Protein AF-A0A554LAA4-F1 (afdb_monomer_lite)

pLDDT: mean 90.32, std 9.55, range [55.47, 98.44]

Foldseek 3Di:
DVVVVVVVVVVVLVVLLVLLVVLLVVLLVVLQVVCVVCVVLVQCADSNLERDLVVCCVPDPPVVSVVLVVVLVVVVVVCVPPDDRSLVSLLLSLVQNCQCQPFPNRQKHKGQYHSSCCVPQVFGIWIAGPVVQDGQEREHEDPCCPVCVVVQVVCQAFPTKRQFDWTADPVTIDTDIDGRHHYDYDYDDSVLSSQSSVQVVVVHHDPVVHVVSLVRLVRLLVCLVVSLVVYDDPNVVSSVVSNVVSVVD

Radius of gyration: 18.17 Å; chains: 1; bounding box: 58×43×45 Å

Secondary structure (DSSP, 8-state):
-HHHHHHHHHHHHHHHHHHHHHHHHHHHHHHHHHHHHHHHTT--B-TTSBBPGGGGTTTS-HHHHHHHHHHHHHHHHHHTTS---HHHHHHHHHHHHIIIIIGGGG-EEEEEPPHHIIIII---EEEEETTT--EEEEEEE-S-HHHHHHHHHHHHHH-EEEEEEEEEETTEEEEEEEEEE-EEEE---HHHHHHHHHHHHHTS--HHHHHHHHHHHHHHHHHHHHHHHT--HHHHHHHHHHHHHHTT-

Sequence (249 aa):
MKKEAFAERAAEKRDINEAAGEHLEKMAEFLSAESERLRSEGFPVDEDCRIDLREFEDLYSKEVLERDKEKVSKIEAGFENSQSEKIAELLEAVKTLVFNKFWFDGRLVAVRTSKFDDYTNGVDQLILDRDTFQPLAAVDTTLDWKSKLPKIMDKIQKGSVVKYGVGLSKDGVEKMSYTGLPVFIISLNGDEVLELARGIEAGELGEEGERLAGVVAEELSRQSQQLSSLTGGKLQSSYSSANKIFKAL

Structure (mmCIF, N/CA/C/O backbone):
data_AF-A0A554LAA4-F1
#
_entry.id   AF-A0A554LAA4-F1
#
loop_
_atom_site.group_PDB
_atom_site.id
_atom_site.type_symbol
_atom_site.label_atom_id
_atom_site.label_alt_id
_atom_site.label_comp_id
_atom_site.label_asym_id
_atom_site.label_entity_id
_atom_site.label_seq_id
_atom_site.pdbx_PDB_ins_code
_atom_site.Cartn_x
_atom_site.Cartn_y
_atom_site.Cartn_z
_atom_site.occupancy
_atom_site.B_iso_or_equiv
_atom_site.auth_seq_id
_atom_site.auth_comp_id
_atom_site.auth_asym_id
_atom_site.auth_atom_id
_atom_site.pdbx_PDB_model_num
ATOM 1 N N . MET A 1 1 ? 36.811 9.793 -11.667 1.00 58.88 1 MET A N 1
ATOM 2 C CA . MET A 1 1 ? 36.270 8.801 -10.708 1.00 58.88 1 MET A CA 1
ATOM 3 C C . MET A 1 1 ? 35.017 9.260 -9.952 1.00 58.88 1 MET A C 1
ATOM 5 O O . MET A 1 1 ? 33.945 8.903 -10.406 1.00 58.88 1 MET A O 1
ATOM 9 N N . LYS A 1 2 ? 35.051 10.053 -8.858 1.00 63.03 2 LYS A N 1
ATOM 10 C CA . LYS A 1 2 ? 33.801 10.387 -8.109 1.00 63.03 2 LYS A CA 1
ATOM 11 C C . LYS A 1 2 ? 32.778 11.243 -8.880 1.00 63.03 2 LYS A C 1
ATOM 13 O O . LYS A 1 2 ? 31.587 11.100 -8.647 1.00 63.03 2 LYS A O 1
ATOM 18 N N . LYS A 1 3 ? 33.231 12.133 -9.772 1.00 68.12 3 LYS A N 1
ATOM 19 C CA . LYS A 1 3 ? 32.345 12.981 -10.594 1.00 68.12 3 LYS A CA 1
ATOM 20 C C . LYS A 1 3 ? 31.708 12.225 -11.765 1.00 68.12 3 LYS A C 1
ATOM 22 O O . LYS A 1 3 ? 30.548 12.468 -12.058 1.00 68.12 3 LYS A O 1
ATOM 27 N N . GLU A 1 4 ? 32.440 11.299 -12.384 1.00 67.62 4 GLU A N 1
ATOM 28 C CA . GLU A 1 4 ? 31.924 10.456 -13.476 1.00 67.62 4 GLU A CA 1
ATOM 29 C C . GLU A 1 4 ? 30.859 9.488 -12.959 1.00 67.62 4 GLU A C 1
ATOM 31 O O . GLU A 1 4 ? 29.752 9.494 -13.474 1.00 67.62 4 GLU A O 1
ATOM 36 N N . ALA A 1 5 ? 31.124 8.791 -11.847 1.00 70.00 5 ALA A N 1
ATOM 37 C CA . ALA A 1 5 ? 30.142 7.903 -11.218 1.00 70.00 5 ALA A CA 1
ATOM 38 C C . ALA A 1 5 ? 28.878 8.636 -10.717 1.00 70.00 5 ALA A C 1
ATOM 40 O O . ALA A 1 5 ? 27.823 8.030 -10.559 1.00 70.00 5 ALA A O 1
ATOM 41 N N . PHE A 1 6 ? 28.974 9.940 -10.429 1.00 69.31 6 PHE A N 1
ATOM 42 C CA . PHE A 1 6 ? 27.815 10.757 -10.064 1.00 69.31 6 PHE A CA 1
ATOM 43 C C . PHE A 1 6 ? 26.997 11.167 -11.294 1.00 69.31 6 PHE A C 1
ATOM 45 O O . PHE A 1 6 ? 25.773 11.121 -11.252 1.00 69.31 6 PHE A O 1
ATOM 52 N N . ALA A 1 7 ? 27.668 11.549 -12.384 1.00 71.38 7 ALA A N 1
ATOM 53 C CA . ALA A 1 7 ? 27.010 11.904 -13.638 1.00 71.38 7 ALA A CA 1
ATOM 54 C C . ALA A 1 7 ? 26.310 10.695 -14.281 1.00 71.38 7 ALA A C 1
ATOM 56 O O . ALA A 1 7 ? 25.189 10.833 -14.754 1.00 71.38 7 ALA A O 1
ATOM 57 N N . GLU A 1 8 ? 26.935 9.518 -14.232 1.00 74.38 8 GLU A N 1
ATOM 58 C CA . GLU A 1 8 ? 26.377 8.261 -14.745 1.00 74.38 8 GLU A CA 1
ATOM 59 C C . GLU A 1 8 ? 25.096 7.862 -13.997 1.00 74.38 8 GLU A C 1
ATOM 61 O O . GLU A 1 8 ? 24.059 7.670 -14.619 1.00 74.38 8 GLU A O 1
ATOM 66 N N . ARG A 1 9 ? 25.110 7.895 -12.656 1.00 74.50 9 ARG A N 1
ATOM 67 C CA . ARG A 1 9 ? 23.909 7.647 -11.834 1.00 74.50 9 ARG A CA 1
ATOM 68 C C . ARG A 1 9 ? 22.794 8.665 -12.055 1.00 74.50 9 ARG A C 1
ATOM 70 O O . ARG A 1 9 ? 21.619 8.334 -11.939 1.00 74.50 9 ARG A O 1
ATOM 77 N N . ALA A 1 10 ? 23.148 9.923 -12.309 1.00 75.31 10 ALA A N 1
ATOM 78 C CA . ALA A 1 10 ? 22.162 10.959 -12.598 1.00 75.31 10 ALA A CA 1
ATOM 79 C C . ALA A 1 10 ? 21.504 10.754 -13.973 1.00 75.31 10 ALA A C 1
ATOM 81 O O . ALA A 1 10 ? 20.319 11.045 -14.115 1.00 75.31 10 ALA A O 1
ATOM 82 N N . ALA A 1 11 ? 22.256 10.251 -14.958 1.00 76.56 11 ALA A N 1
ATOM 83 C CA . ALA A 1 11 ? 21.729 9.883 -16.269 1.00 76.56 11 ALA A CA 1
ATOM 84 C C . ALA A 1 11 ? 20.813 8.654 -16.173 1.00 76.56 11 ALA A C 1
ATOM 86 O O . ALA A 1 11 ? 19.657 8.739 -16.560 1.00 76.56 11 ALA A O 1
ATOM 87 N N . GLU A 1 12 ? 21.270 7.580 -15.527 1.00 80.06 12 GLU A N 1
ATOM 88 C CA . GLU A 1 12 ? 20.481 6.361 -15.295 1.00 80.06 12 GLU A CA 1
ATOM 89 C C . GLU A 1 12 ? 19.152 6.658 -14.579 1.00 80.06 12 GLU A C 1
ATOM 91 O O . GLU A 1 12 ? 18.082 6.238 -15.015 1.00 80.06 12 GLU A O 1
ATOM 96 N N . LYS A 1 13 ? 19.186 7.478 -13.518 1.00 80.06 13 LYS A N 1
ATOM 97 C CA . LYS A 1 13 ? 17.969 7.896 -12.808 1.00 80.06 13 LYS A CA 1
ATOM 98 C C . LYS A 1 13 ? 17.008 8.684 -13.703 1.00 80.06 13 LYS A C 1
ATOM 100 O O . LYS A 1 13 ? 15.794 8.569 -13.547 1.00 80.06 13 LYS A O 1
ATOM 105 N N . ARG A 1 14 ? 17.535 9.513 -14.609 1.00 83.06 14 ARG A N 1
ATOM 106 C CA . ARG A 1 14 ? 16.717 10.274 -15.559 1.00 83.06 14 ARG A CA 1
ATOM 107 C C . ARG A 1 14 ? 16.041 9.340 -16.558 1.00 83.06 14 ARG A C 1
ATOM 109 O O . ARG A 1 14 ? 14.843 9.500 -16.769 1.00 83.06 14 ARG A O 1
ATOM 116 N N . ASP A 1 15 ? 16.778 8.374 -17.094 1.00 86.94 15 ASP A N 1
ATOM 117 C CA . ASP A 1 15 ? 16.273 7.416 -18.079 1.00 86.94 15 ASP A CA 1
ATOM 118 C C . ASP A 1 15 ? 15.159 6.543 -17.477 1.00 86.94 15 ASP A C 1
ATOM 120 O O . ASP A 1 15 ? 14.084 6.419 -18.064 1.00 86.94 15 ASP A O 1
ATOM 124 N N . ILE A 1 16 ? 15.348 6.037 -16.249 1.00 87.94 16 ILE A N 1
ATOM 125 C CA . ILE A 1 16 ? 14.310 5.294 -15.510 1.00 87.94 16 ILE A CA 1
ATOM 126 C C . ILE A 1 16 ? 13.058 6.153 -15.302 1.00 87.94 16 ILE A C 1
ATOM 128 O O . ILE A 1 16 ? 11.937 5.679 -15.472 1.00 87.94 16 ILE A O 1
ATOM 132 N N . ASN A 1 17 ? 13.225 7.423 -14.931 1.00 88.44 17 ASN A N 1
ATOM 133 C CA . ASN A 1 17 ? 12.096 8.310 -14.661 1.00 88.44 17 ASN A CA 1
ATOM 134 C C . ASN A 1 17 ? 11.337 8.710 -15.939 1.00 88.44 17 ASN A C 1
ATOM 136 O O . ASN A 1 17 ? 10.134 8.962 -15.891 1.00 88.44 17 ASN A O 1
ATOM 140 N N . GLU A 1 18 ? 12.028 8.782 -17.077 1.00 88.88 18 GLU A N 1
ATOM 141 C CA . GLU A 1 18 ? 11.414 8.994 -18.388 1.00 88.88 18 GLU A CA 1
ATOM 142 C C . GLU A 1 18 ? 10.595 7.769 -18.804 1.00 88.88 18 GLU A C 1
ATOM 144 O O . GLU A 1 18 ? 9.393 7.911 -19.037 1.00 88.88 18 GLU A O 1
ATOM 149 N N . ALA A 1 19 ? 11.195 6.574 -18.746 1.00 91.12 19 ALA A N 1
ATOM 150 C CA . ALA A 1 19 ? 10.509 5.309 -19.013 1.00 91.12 19 ALA A CA 1
ATOM 151 C C . ALA A 1 19 ? 9.294 5.103 -18.093 1.00 91.12 19 ALA A C 1
ATOM 153 O O . ALA A 1 19 ? 8.228 4.685 -18.540 1.00 91.12 19 ALA A O 1
ATOM 154 N N . ALA A 1 20 ? 9.412 5.465 -16.811 1.00 93.25 20 ALA A N 1
ATOM 155 C CA . ALA A 1 20 ? 8.307 5.361 -15.865 1.00 93.25 20 ALA A CA 1
ATOM 156 C C . ALA A 1 20 ? 7.086 6.195 -16.278 1.00 93.25 20 ALA A C 1
ATOM 158 O O . ALA A 1 20 ? 5.954 5.787 -16.036 1.00 93.25 20 ALA A O 1
ATOM 159 N N . GLY A 1 21 ? 7.305 7.345 -16.926 1.00 91.44 21 GLY A N 1
ATOM 160 C CA . GLY A 1 21 ? 6.222 8.190 -17.421 1.00 91.44 21 GLY A CA 1
ATOM 161 C C . GLY A 1 21 ? 5.364 7.517 -18.485 1.00 91.44 21 GLY A C 1
ATOM 162 O O . GLY A 1 21 ? 4.148 7.660 -18.445 1.00 91.44 21 GLY A O 1
ATOM 163 N N . GLU A 1 22 ? 5.983 6.766 -19.395 1.00 91.81 22 GLU A N 1
ATOM 164 C CA . GLU A 1 22 ? 5.271 6.058 -20.468 1.00 91.81 22 GLU A CA 1
ATOM 165 C C . GLU A 1 22 ? 4.366 4.948 -19.920 1.00 91.81 22 GLU A C 1
ATOM 167 O O . GLU A 1 22 ? 3.266 4.719 -20.423 1.00 91.81 22 GLU A O 1
ATOM 172 N N . HIS A 1 23 ? 4.824 4.264 -18.871 1.00 95.38 23 HIS A N 1
ATOM 173 C CA . HIS A 1 23 ? 4.060 3.215 -18.203 1.00 95.38 23 HIS A CA 1
ATOM 174 C C . HIS A 1 23 ? 2.944 3.786 -17.320 1.00 95.38 23 HIS A C 1
ATOM 176 O O . HIS A 1 23 ? 1.843 3.240 -17.282 1.00 95.38 23 HIS A O 1
ATOM 182 N N . LEU A 1 24 ? 3.199 4.901 -16.627 1.00 93.56 24 LEU A N 1
ATOM 183 C CA . LEU A 1 24 ? 2.253 5.487 -15.677 1.00 93.56 24 LEU A CA 1
ATOM 184 C C . LEU A 1 24 ? 0.925 5.889 -16.332 1.00 93.56 24 LEU A C 1
ATOM 186 O O . LEU A 1 24 ? -0.133 5.621 -15.768 1.00 93.56 24 LEU A O 1
ATOM 190 N N . GLU A 1 25 ? 0.969 6.472 -17.533 1.00 91.06 25 GLU A N 1
ATOM 191 C CA . GLU A 1 25 ? -0.244 6.842 -18.276 1.00 91.06 25 GLU A CA 1
ATOM 192 C C . GLU A 1 25 ? -1.135 5.624 -18.555 1.00 91.06 25 GLU A C 1
ATOM 194 O O . GLU A 1 25 ? -2.355 5.697 -18.416 1.00 91.06 25 GLU A O 1
ATOM 199 N N . LYS A 1 26 ? -0.529 4.477 -18.876 1.00 94.62 26 LYS A N 1
ATOM 200 C CA . LYS A 1 26 ? -1.258 3.227 -19.116 1.00 94.62 26 LYS A CA 1
ATOM 201 C C . LYS A 1 26 ? -1.793 2.619 -17.824 1.00 94.62 26 LYS A C 1
ATOM 203 O O . LYS A 1 26 ? -2.882 2.052 -17.826 1.00 94.62 26 LYS A O 1
ATOM 208 N N . MET A 1 27 ? -1.059 2.745 -16.713 1.00 96.00 27 MET A N 1
ATOM 209 C CA . MET A 1 27 ? -1.484 2.205 -15.415 1.00 96.00 27 MET A CA 1
ATOM 210 C C . MET A 1 27 ? -2.823 2.778 -14.940 1.00 96.0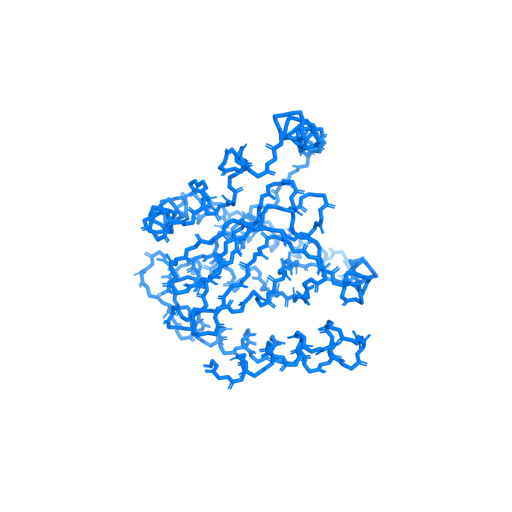0 27 MET A C 1
ATOM 212 O O . MET A 1 27 ? -3.536 2.080 -14.222 1.00 96.00 27 MET A O 1
ATOM 216 N N . ALA A 1 28 ? -3.200 3.990 -15.363 1.00 94.12 28 ALA A N 1
ATOM 217 C CA . ALA A 1 28 ? -4.482 4.601 -15.012 1.00 94.12 28 ALA A CA 1
ATOM 218 C C . ALA A 1 28 ? -5.687 3.730 -15.419 1.00 94.12 28 ALA A C 1
ATOM 220 O O . ALA A 1 28 ? -6.619 3.556 -14.634 1.00 94.12 28 ALA A O 1
ATOM 221 N N . GLU A 1 29 ? -5.659 3.112 -16.605 1.00 95.44 29 GLU A N 1
ATOM 222 C CA . GLU A 1 29 ? -6.742 2.226 -17.058 1.00 95.44 29 GLU A CA 1
ATOM 223 C C . GLU A 1 29 ? -6.817 0.950 -16.206 1.00 95.44 29 GLU A C 1
ATOM 225 O O . GLU A 1 29 ? -7.901 0.521 -15.798 1.00 95.44 29 GLU A O 1
ATOM 230 N N . PHE A 1 30 ? -5.661 0.364 -15.875 1.00 97.31 30 PHE A N 1
ATOM 231 C CA . PHE A 1 30 ? -5.588 -0.836 -15.039 1.00 97.31 30 PHE A CA 1
ATOM 232 C C . PHE A 1 30 ? -6.033 -0.572 -13.599 1.00 97.31 30 PHE A C 1
ATOM 234 O O . PHE A 1 30 ? -6.727 -1.419 -13.028 1.00 97.31 30 PHE A O 1
ATOM 241 N N . LEU A 1 31 ? -5.644 0.575 -13.029 1.00 97.25 31 LEU A N 1
ATOM 242 C CA . LEU A 1 31 ? -6.075 1.037 -11.709 1.00 97.25 31 LEU A CA 1
ATOM 243 C C . LEU A 1 31 ? -7.573 1.310 -11.687 1.00 97.25 31 LEU A C 1
ATOM 245 O O . LEU A 1 31 ? -8.244 0.843 -10.774 1.00 97.25 31 LEU A O 1
ATOM 249 N N . SER A 1 32 ? -8.111 1.969 -12.713 1.00 97.12 32 SER A N 1
ATOM 250 C CA . SER A 1 32 ? -9.544 2.234 -12.802 1.00 97.12 32 SER A CA 1
ATOM 251 C C . SER A 1 32 ? -10.348 0.930 -12.822 1.00 97.12 32 SER A C 1
ATOM 253 O O . SER A 1 32 ? -11.219 0.737 -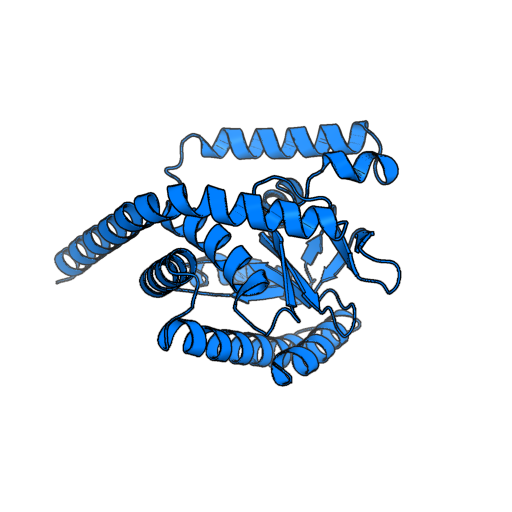11.971 1.00 97.12 32 SER A O 1
ATOM 255 N N . ALA A 1 33 ? -9.979 -0.030 -13.678 1.00 97.69 33 ALA A N 1
ATOM 256 C CA . ALA A 1 33 ? -10.628 -1.342 -13.724 1.00 97.69 33 ALA A CA 1
ATOM 257 C C . ALA A 1 33 ? -10.498 -2.114 -12.396 1.00 97.69 33 ALA A C 1
ATOM 259 O O . ALA A 1 33 ? -11.438 -2.766 -11.939 1.00 97.69 33 ALA A O 1
ATOM 260 N N . GLU A 1 34 ? -9.331 -2.040 -11.754 1.00 97.94 34 GLU A N 1
ATOM 261 C CA . GLU A 1 34 ? -9.120 -2.645 -10.440 1.00 97.94 34 GLU A CA 1
ATOM 262 C C . GLU A 1 34 ? -9.955 -1.962 -9.347 1.00 97.94 34 GLU A C 1
ATOM 264 O O . GLU A 1 34 ? -10.532 -2.637 -8.496 1.00 97.94 34 GLU A O 1
ATOM 269 N N . SER A 1 35 ? -10.106 -0.641 -9.406 1.00 98.12 35 SER A N 1
ATOM 270 C CA . SER A 1 35 ? -10.927 0.120 -8.471 1.00 98.12 35 SER A CA 1
ATOM 271 C C . SER A 1 35 ? -12.410 -0.216 -8.604 1.00 98.12 35 SER A C 1
ATOM 273 O O . SER A 1 35 ? -13.109 -0.314 -7.600 1.00 98.12 35 SER A O 1
ATOM 275 N N . GLU A 1 36 ? -12.901 -0.443 -9.826 1.00 98.44 36 GLU A N 1
ATOM 276 C CA . GLU A 1 36 ? -14.272 -0.895 -10.071 1.00 98.44 36 GLU A CA 1
ATOM 277 C C . GLU A 1 36 ? -14.510 -2.277 -9.468 1.00 98.44 36 GLU A C 1
ATOM 279 O O . GLU A 1 36 ? -15.519 -2.485 -8.788 1.00 98.44 36 GLU A O 1
ATOM 284 N N . ARG A 1 37 ? -13.554 -3.199 -9.643 1.00 98.06 37 ARG A N 1
ATOM 285 C CA . ARG A 1 37 ? -13.592 -4.518 -9.006 1.00 98.06 37 ARG A CA 1
ATOM 286 C C . ARG A 1 37 ? -13.629 -4.390 -7.483 1.00 98.06 37 ARG A C 1
ATOM 288 O O . ARG A 1 37 ? -14.529 -4.945 -6.857 1.00 98.06 37 ARG A O 1
ATOM 295 N N . LEU A 1 38 ? -12.718 -3.620 -6.888 1.00 98.12 38 LEU A N 1
ATOM 296 C CA . LEU A 1 38 ? -12.675 -3.384 -5.442 1.00 98.12 38 LEU A CA 1
ATOM 297 C C . LEU A 1 38 ? -13.980 -2.755 -4.925 1.00 98.12 38 LEU A C 1
ATOM 299 O O . LEU A 1 38 ? -14.539 -3.229 -3.936 1.00 98.12 38 LEU A O 1
ATOM 303 N N . ARG A 1 39 ? -14.531 -1.748 -5.612 1.00 98.38 39 ARG A N 1
ATOM 304 C CA . ARG A 1 39 ? -15.834 -1.158 -5.259 1.00 98.38 39 ARG A CA 1
ATOM 305 C C . ARG A 1 39 ? -16.970 -2.174 -5.347 1.00 98.38 39 ARG A C 1
ATOM 307 O O . ARG A 1 39 ? -17.841 -2.171 -4.482 1.00 98.38 39 ARG A O 1
ATOM 314 N N . SER A 1 40 ? -16.952 -3.070 -6.338 1.00 97.81 40 SER A N 1
ATOM 315 C CA . SER A 1 40 ? -17.946 -4.149 -6.452 1.00 97.81 40 SER A CA 1
ATOM 316 C C . SER A 1 40 ? -17.891 -5.141 -5.281 1.00 97.81 40 SER A C 1
ATOM 318 O O . SER A 1 40 ? -18.901 -5.757 -4.948 1.00 97.81 40 SER A O 1
ATOM 320 N N . GLU A 1 41 ? -16.740 -5.238 -4.612 1.00 96.88 41 GLU A N 1
ATOM 321 C CA . GLU A 1 41 ? -16.534 -6.020 -3.388 1.00 96.88 41 GLU A CA 1
ATOM 322 C C . GLU A 1 41 ? -16.833 -5.226 -2.102 1.00 96.88 41 GLU A C 1
ATOM 324 O O . GLU A 1 41 ? -16.744 -5.773 -1.004 1.00 96.88 41 GLU A O 1
ATOM 329 N N . GLY A 1 42 ? -17.213 -3.949 -2.217 1.00 97.75 42 GLY A N 1
ATOM 330 C CA . GLY A 1 42 ? -17.566 -3.080 -1.093 1.00 97.75 42 GLY A CA 1
ATOM 331 C C . GLY A 1 42 ? -16.422 -2.216 -0.558 1.00 97.75 42 GLY A C 1
ATOM 332 O O . GLY A 1 42 ? -16.604 -1.535 0.451 1.00 97.75 42 GLY A O 1
ATOM 333 N N . PHE A 1 43 ? -15.252 -2.203 -1.205 1.00 98.25 43 PHE A N 1
ATOM 334 C CA . PHE A 1 43 ? -14.167 -1.311 -0.798 1.00 98.25 43 PHE A CA 1
ATOM 335 C C . PHE A 1 43 ? -14.488 0.159 -1.144 1.00 98.25 43 PHE A C 1
ATOM 337 O O . PHE A 1 43 ? -14.803 0.460 -2.297 1.00 98.25 43 PHE A O 1
ATOM 344 N N . PRO A 1 44 ? -14.351 1.098 -0.189 1.00 97.81 44 PRO A N 1
ATOM 345 C CA . PRO A 1 44 ? -14.598 2.524 -0.379 1.00 97.81 44 PRO A CA 1
ATOM 346 C C . PRO A 1 44 ? -13.376 3.212 -1.007 1.00 97.81 44 PRO A C 1
ATOM 348 O O . PRO A 1 44 ? -12.664 3.964 -0.339 1.00 97.81 44 PRO A O 1
ATOM 351 N N . VAL A 1 45 ? -13.084 2.899 -2.270 1.00 98.44 45 VAL A N 1
ATOM 352 C CA . VAL A 1 45 ? -11.905 3.416 -2.986 1.00 98.44 45 VAL A CA 1
ATOM 353 C C . VAL A 1 45 ? -12.265 4.278 -4.197 1.00 98.44 45 VAL A C 1
ATOM 355 O O . VAL A 1 45 ? -13.254 4.022 -4.891 1.00 98.44 45 VAL A O 1
ATOM 358 N N . ASP A 1 46 ? -11.434 5.280 -4.471 1.00 97.75 46 ASP A N 1
ATOM 359 C CA . ASP A 1 46 ? -11.469 6.093 -5.688 1.00 97.75 46 ASP A CA 1
ATOM 360 C C . ASP A 1 46 ? -10.881 5.349 -6.906 1.00 97.75 46 ASP A C 1
ATOM 362 O O . ASP A 1 46 ? -10.574 4.158 -6.837 1.00 97.75 46 ASP A O 1
ATOM 366 N N . GLU A 1 47 ? -10.774 6.030 -8.051 1.00 96.88 47 GLU A N 1
ATOM 367 C CA . GLU A 1 47 ? -10.261 5.471 -9.316 1.00 96.88 47 GLU A CA 1
ATOM 368 C C . GLU A 1 47 ? -8.802 4.992 -9.250 1.00 96.88 47 GLU A C 1
ATOM 370 O O . GLU A 1 47 ? -8.396 4.121 -10.014 1.00 96.88 47 GLU A O 1
ATOM 375 N N . ASP A 1 48 ? -8.051 5.478 -8.266 1.00 95.75 48 ASP A N 1
ATOM 376 C CA . ASP A 1 48 ? -6.644 5.176 -8.033 1.00 95.75 48 ASP A CA 1
ATOM 377 C C . ASP A 1 48 ? -6.446 4.040 -7.016 1.00 95.75 48 ASP A C 1
ATOM 379 O O . ASP A 1 48 ? -5.328 3.817 -6.532 1.00 95.75 48 ASP A O 1
ATOM 383 N N . CYS A 1 49 ? -7.529 3.327 -6.672 1.00 97.50 49 CYS A N 1
ATOM 384 C CA . CYS A 1 49 ? -7.585 2.317 -5.612 1.00 97.50 49 CYS A CA 1
ATOM 385 C C . CYS A 1 49 ? -7.219 2.875 -4.224 1.00 97.50 49 CYS A C 1
ATOM 387 O O . CYS A 1 49 ? -6.729 2.141 -3.354 1.00 97.50 49 CYS A O 1
ATOM 389 N N . ARG A 1 50 ? -7.434 4.178 -4.012 1.00 97.44 50 ARG A N 1
ATOM 390 C CA . ARG A 1 50 ? -7.151 4.869 -2.759 1.00 97.44 50 ARG A CA 1
ATOM 391 C C . ARG A 1 50 ? -8.413 5.032 -1.932 1.00 97.44 50 ARG A C 1
ATOM 393 O O . ARG A 1 50 ? -9.463 5.361 -2.464 1.00 97.44 50 ARG A O 1
ATOM 400 N N . ILE A 1 51 ? -8.320 4.814 -0.621 1.00 97.88 51 ILE A N 1
ATOM 401 C CA . ILE A 1 51 ? -9.468 4.964 0.279 1.00 97.88 51 ILE A CA 1
ATOM 402 C C . ILE A 1 51 ? -10.019 6.395 0.195 1.00 97.88 51 ILE A C 1
ATOM 404 O O . ILE A 1 51 ? -9.322 7.366 0.511 1.00 97.88 51 ILE A O 1
ATOM 408 N N . ASP A 1 52 ? -11.290 6.503 -0.183 1.00 97.25 52 ASP A N 1
ATOM 409 C CA . ASP A 1 52 ?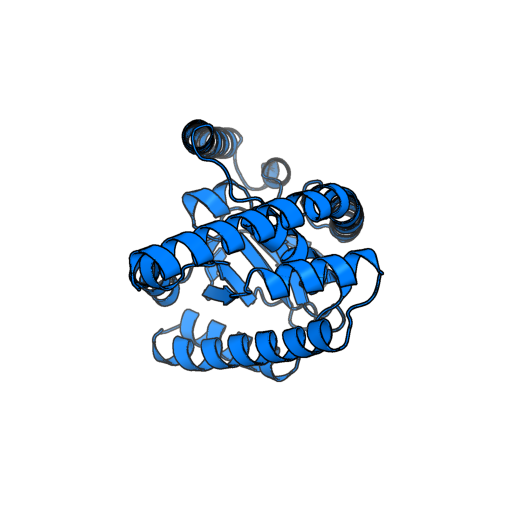 -11.996 7.766 -0.338 1.00 97.25 52 ASP A CA 1
ATOM 410 C C . ASP A 1 52 ? -12.573 8.232 1.003 1.00 97.25 52 ASP A C 1
ATOM 412 O O . ASP A 1 52 ? -13.448 7.597 1.591 1.00 97.25 52 ASP A O 1
ATOM 416 N N . LEU A 1 53 ? -12.108 9.385 1.490 1.00 94.75 53 LEU A N 1
ATOM 417 C CA . LEU A 1 53 ? -12.558 9.957 2.762 1.00 94.75 53 LEU A CA 1
ATOM 418 C C . LEU A 1 53 ? -14.062 10.269 2.767 1.00 94.75 53 LEU A C 1
ATOM 420 O O . LEU A 1 53 ? -14.668 10.303 3.838 1.00 94.75 53 LEU A O 1
ATOM 424 N N . ARG A 1 54 ? -14.663 10.531 1.597 1.00 94.06 54 ARG A N 1
ATOM 425 C CA . ARG A 1 54 ? -16.095 10.855 1.465 1.00 94.06 54 ARG A CA 1
ATOM 426 C C . ARG A 1 54 ? -16.983 9.686 1.879 1.00 94.06 54 ARG A C 1
ATOM 428 O O . ARG A 1 54 ? -18.069 9.895 2.404 1.00 94.06 54 ARG A O 1
ATOM 435 N N . GLU A 1 55 ? -16.482 8.466 1.746 1.00 97.25 55 GLU A N 1
ATOM 436 C CA . GLU A 1 55 ? -17.212 7.251 2.103 1.00 97.25 55 GLU A CA 1
ATOM 437 C C . GLU A 1 55 ? -17.297 7.021 3.623 1.00 97.25 55 GLU A C 1
ATOM 439 O O . GLU A 1 55 ? -17.933 6.068 4.062 1.00 97.25 55 GLU A O 1
ATOM 444 N N . PHE A 1 56 ? -16.684 7.879 4.449 1.00 97.56 56 PHE A N 1
ATOM 445 C CA . PHE A 1 56 ? -16.641 7.750 5.913 1.00 97.56 56 PHE A CA 1
ATOM 446 C C . PHE A 1 56 ? -17.530 8.773 6.654 1.00 97.56 56 PHE A C 1
ATOM 448 O O . PHE A 1 56 ? -17.362 8.981 7.859 1.00 97.56 56 PHE A O 1
ATOM 455 N N . GLU A 1 57 ? -18.478 9.419 5.966 1.00 96.25 57 GLU A N 1
ATOM 456 C CA . GLU A 1 57 ? -19.431 10.386 6.555 1.00 96.25 57 GLU A CA 1
ATOM 457 C C . GLU A 1 57 ? -20.353 9.794 7.636 1.00 96.25 57 GLU A C 1
ATOM 459 O O . GLU A 1 57 ? -20.880 10.520 8.478 1.00 96.25 57 GLU A O 1
ATOM 464 N N . ASP A 1 58 ? -20.541 8.477 7.641 1.00 96.00 58 ASP A N 1
ATOM 465 C CA . ASP A 1 58 ? -21.279 7.736 8.665 1.00 96.00 58 ASP A CA 1
ATOM 466 C C . ASP A 1 58 ? -20.458 7.474 9.940 1.00 96.00 58 ASP A C 1
ATOM 468 O O . ASP A 1 58 ? -21.034 7.274 11.011 1.00 96.00 58 ASP A O 1
ATOM 472 N N . LEU A 1 59 ? -19.124 7.494 9.843 1.00 96.38 59 LEU A N 1
ATOM 473 C CA . LEU A 1 59 ? -18.207 7.247 10.961 1.00 96.38 59 LEU A CA 1
ATOM 474 C C . LEU A 1 59 ? -17.625 8.527 11.565 1.00 96.38 59 LEU A C 1
ATOM 476 O O . LEU A 1 59 ? -17.285 8.551 12.751 1.00 96.38 59 LEU A O 1
ATOM 480 N N . TYR A 1 60 ? -17.497 9.593 10.775 1.00 97.25 60 TYR A N 1
ATOM 481 C CA . TYR A 1 60 ? -16.910 10.858 11.209 1.00 97.25 60 TYR A CA 1
ATOM 482 C C . TYR A 1 60 ? -17.818 12.039 10.887 1.00 97.25 60 TYR A C 1
ATOM 484 O O . TYR A 1 60 ? -18.442 12.103 9.833 1.00 97.25 60 TYR A O 1
ATOM 492 N N . SER A 1 61 ? -17.848 13.023 11.790 1.00 97.44 61 SER A N 1
ATOM 493 C CA . SER A 1 61 ? -18.605 14.251 11.550 1.00 97.44 61 SER A CA 1
ATOM 494 C C . SER A 1 61 ? -18.015 15.046 10.383 1.00 97.44 61 SER A C 1
ATOM 496 O O . SER A 1 61 ? -16.809 14.987 10.111 1.00 97.44 61 SER A O 1
ATOM 498 N N . LYS A 1 62 ? -18.855 15.852 9.729 1.00 96.69 62 LYS A N 1
ATOM 499 C CA . LYS A 1 62 ? -18.434 16.713 8.616 1.00 96.69 62 LYS A CA 1
ATOM 500 C C . LYS A 1 62 ? -17.275 17.625 9.009 1.00 96.69 62 LYS A C 1
ATOM 502 O O . LYS A 1 62 ? -16.334 17.778 8.245 1.00 96.69 62 LYS A O 1
ATOM 507 N N . GLU A 1 63 ? -17.282 18.160 10.227 1.00 97.69 63 GLU A N 1
ATOM 508 C CA . GLU A 1 63 ? -16.213 19.026 10.733 1.00 97.69 63 GLU A CA 1
ATOM 509 C C . GLU A 1 63 ? -14.868 18.292 10.819 1.00 97.69 63 GLU A C 1
ATOM 511 O O . GLU A 1 63 ? -13.819 18.875 10.545 1.00 97.69 63 GLU A O 1
ATOM 516 N N . VAL A 1 64 ? -14.877 17.006 11.193 1.00 97.56 64 VAL A N 1
ATOM 517 C CA . VAL A 1 64 ? -13.664 16.180 11.239 1.00 97.56 64 VAL A CA 1
ATOM 518 C C . VAL A 1 64 ? -13.132 15.922 9.833 1.00 97.56 64 VAL A C 1
ATOM 520 O O . VAL A 1 64 ? -11.924 16.049 9.626 1.00 97.56 64 VAL A O 1
ATOM 523 N N . LEU A 1 65 ? -14.016 15.581 8.892 1.00 97.38 65 LEU A N 1
ATOM 524 C CA . LEU A 1 65 ? -13.652 15.323 7.499 1.00 97.38 65 LEU A CA 1
ATOM 525 C C . LEU A 1 65 ? -13.099 16.581 6.824 1.00 97.38 65 LEU A C 1
ATOM 527 O O . LEU A 1 65 ? -12.031 16.518 6.223 1.00 97.38 65 LEU A O 1
ATOM 531 N N . GLU A 1 66 ? -13.756 17.731 6.979 1.00 97.19 66 GLU A N 1
ATOM 532 C CA . GLU A 1 66 ? -13.291 18.998 6.401 1.00 97.19 66 GLU A CA 1
ATOM 533 C C . GLU A 1 66 ? -11.943 19.432 6.980 1.00 97.19 66 GLU A C 1
ATOM 535 O O . GLU A 1 66 ? -11.025 19.761 6.233 1.00 97.19 66 GLU A O 1
ATOM 540 N N . ARG A 1 67 ? -11.750 19.328 8.301 1.00 97.62 67 ARG A N 1
ATOM 541 C CA . ARG A 1 67 ? -10.452 19.629 8.925 1.00 97.62 67 ARG A CA 1
ATOM 542 C C . ARG A 1 67 ? -9.329 18.745 8.378 1.00 97.62 67 ARG A C 1
ATOM 544 O O . ARG A 1 67 ? -8.189 19.192 8.247 1.00 97.62 67 ARG A O 1
ATOM 551 N N . ASP A 1 68 ? -9.611 17.471 8.137 1.00 97.69 68 ASP A N 1
ATOM 552 C CA . ASP A 1 68 ? -8.615 16.534 7.631 1.00 97.69 68 ASP A CA 1
ATOM 553 C C . ASP A 1 68 ? -8.343 16.751 6.131 1.00 97.69 68 ASP A C 1
ATOM 555 O O . ASP A 1 68 ? -7.177 16.730 5.737 1.00 97.69 68 ASP A O 1
ATOM 559 N N . LYS A 1 69 ? -9.363 17.083 5.325 1.00 96.56 69 LYS A N 1
ATOM 560 C CA . LYS A 1 69 ? -9.198 17.550 3.936 1.00 96.56 69 LYS A CA 1
ATOM 561 C C . LYS A 1 69 ? -8.348 18.820 3.866 1.00 96.56 69 LYS A C 1
ATOM 563 O O . LYS A 1 69 ? -7.390 18.868 3.104 1.00 96.56 69 LYS A O 1
ATOM 568 N N . GLU A 1 70 ? -8.614 19.811 4.718 1.00 96.69 70 GLU A N 1
ATOM 569 C CA . GLU A 1 70 ? -7.815 21.041 4.789 1.00 96.69 70 GLU A CA 1
ATOM 570 C C . GLU A 1 70 ? -6.340 20.766 5.110 1.00 96.69 70 GLU A C 1
ATOM 572 O O . GLU A 1 70 ? -5.451 21.454 4.603 1.00 96.69 70 GLU A O 1
ATOM 577 N N . LYS A 1 71 ? -6.055 19.781 5.971 1.00 96.44 71 LYS A N 1
ATOM 578 C CA . LYS A 1 71 ? -4.674 19.365 6.257 1.00 96.44 71 LYS A CA 1
ATOM 579 C C . LYS A 1 71 ? -4.008 18.763 5.027 1.00 96.44 71 LYS A C 1
ATOM 581 O O . LYS A 1 71 ? -2.875 19.138 4.743 1.00 96.44 71 LYS A O 1
ATOM 586 N N . VAL A 1 72 ? -4.705 17.879 4.310 1.00 95.50 72 VAL A N 1
ATOM 587 C CA . VAL A 1 72 ? -4.217 17.298 3.050 1.00 95.50 72 VAL A CA 1
ATOM 588 C C . VAL A 1 72 ? -3.904 18.410 2.050 1.00 95.50 72 VAL A C 1
ATOM 590 O O . VAL A 1 72 ? -2.764 18.506 1.608 1.00 95.50 72 VAL A O 1
ATOM 593 N N . SER A 1 73 ? -4.838 19.333 1.804 1.00 94.31 73 SER A N 1
ATOM 594 C CA . SER A 1 73 ? -4.632 20.434 0.852 1.00 94.31 73 SER A CA 1
ATOM 595 C C . SER A 1 73 ? -3.461 21.350 1.227 1.00 94.31 73 SER A C 1
ATOM 597 O O . SER A 1 73 ? -2.730 21.808 0.354 1.00 94.31 73 SER A O 1
ATOM 599 N N . LYS A 1 74 ? -3.233 21.611 2.523 1.00 94.06 74 LYS A N 1
ATOM 600 C CA . LYS A 1 74 ? -2.067 22.392 2.985 1.00 94.06 74 LYS A CA 1
ATOM 601 C C . LYS A 1 74 ? -0.741 21.687 2.709 1.00 94.06 74 LYS A C 1
ATOM 603 O O . LYS A 1 74 ? 0.247 22.364 2.437 1.00 94.06 74 LYS A O 1
ATOM 608 N N . ILE A 1 75 ? -0.710 20.360 2.824 1.00 92.44 75 ILE A N 1
ATOM 609 C CA . ILE A 1 75 ? 0.480 19.557 2.531 1.00 92.44 75 ILE A CA 1
ATOM 610 C C . ILE A 1 75 ? 0.717 19.520 1.016 1.00 92.44 75 ILE A C 1
ATOM 612 O O . ILE A 1 75 ? 1.827 19.810 0.576 1.00 92.44 75 ILE A O 1
ATOM 616 N N . GLU A 1 76 ? -0.329 19.269 0.224 1.00 90.62 76 GLU A N 1
ATOM 617 C CA . GLU A 1 76 ? -0.260 19.232 -1.245 1.00 90.62 76 GLU A CA 1
ATOM 618 C C . GLU A 1 76 ? 0.192 20.565 -1.853 1.00 90.62 76 GLU A C 1
ATOM 620 O O . GLU A 1 76 ? 1.041 20.574 -2.740 1.00 90.62 76 GLU A O 1
ATOM 625 N N . ALA A 1 77 ? -0.268 21.699 -1.315 1.00 89.56 77 ALA A N 1
ATOM 626 C CA . ALA A 1 77 ? 0.203 23.023 -1.734 1.00 89.56 77 ALA A CA 1
ATOM 627 C C . ALA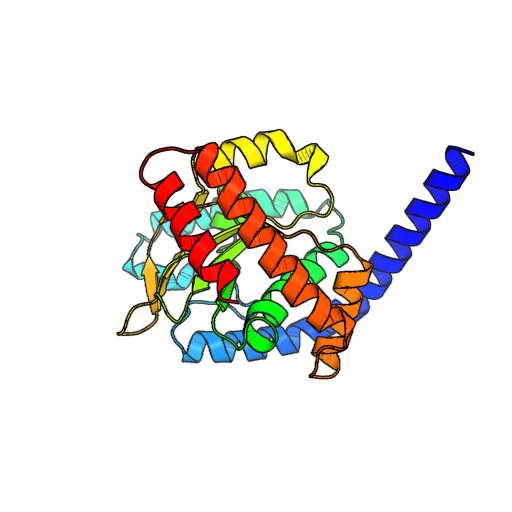 A 1 77 ? 1.722 23.217 -1.530 1.00 89.56 77 ALA A C 1
ATOM 629 O O . ALA A 1 77 ? 2.347 24.049 -2.185 1.00 89.56 77 ALA A O 1
ATOM 630 N N . GLY A 1 78 ? 2.341 22.452 -0.623 1.00 84.56 78 GLY A N 1
ATOM 631 C CA . GLY A 1 78 ? 3.793 22.419 -0.448 1.00 84.56 78 GLY A CA 1
ATOM 632 C C . GLY A 1 78 ? 4.528 21.596 -1.513 1.00 84.56 78 GLY A C 1
ATOM 633 O O . GLY A 1 78 ? 5.714 21.836 -1.743 1.00 84.56 78 GLY A O 1
ATOM 634 N N . PHE A 1 79 ? 3.843 20.654 -2.169 1.00 81.12 79 PHE A N 1
ATOM 635 C CA . PHE A 1 79 ? 4.414 19.744 -3.166 1.00 81.12 79 PHE A CA 1
ATOM 636 C C . PHE A 1 79 ? 4.403 20.290 -4.593 1.00 81.12 79 PHE A C 1
ATOM 638 O O . PHE A 1 79 ? 5.206 19.829 -5.399 1.00 81.12 79 PHE A O 1
ATOM 645 N N . GLU A 1 80 ? 3.587 21.301 -4.916 1.00 60.84 80 GLU A N 1
ATOM 646 C CA . GLU A 1 80 ? 3.540 21.910 -6.263 1.00 60.84 80 GLU A CA 1
ATOM 647 C C . GLU A 1 80 ? 4.910 22.432 -6.760 1.00 60.84 80 GLU A C 1
ATOM 649 O O . GLU A 1 80 ? 5.109 22.624 -7.956 1.00 60.84 80 GLU A O 1
ATOM 654 N N . ASN A 1 81 ? 5.890 22.610 -5.862 1.00 55.47 81 ASN A N 1
ATOM 655 C CA . ASN A 1 81 ? 7.261 23.017 -6.195 1.00 55.47 81 ASN A CA 1
ATOM 656 C C . ASN A 1 81 ? 8.278 21.861 -6.260 1.00 55.47 81 ASN A C 1
ATOM 658 O O . ASN A 1 81 ? 9.452 22.097 -6.554 1.00 55.47 81 ASN A O 1
ATOM 662 N N . SER A 1 82 ? 7.872 20.624 -5.967 1.00 58.88 82 SER A N 1
ATOM 663 C CA . SER A 1 82 ? 8.723 19.438 -6.083 1.00 58.88 82 SER A CA 1
ATOM 664 C C . SER A 1 82 ? 8.382 18.674 -7.356 1.00 58.88 82 SER A C 1
ATOM 666 O O . SER A 1 82 ? 7.231 18.309 -7.569 1.00 58.88 82 SER A O 1
ATOM 668 N N . GLN A 1 83 ? 9.383 18.404 -8.198 1.00 57.09 83 GLN A N 1
ATOM 669 C CA . GLN A 1 83 ? 9.230 17.403 -9.251 1.00 57.09 83 GLN A CA 1
ATOM 670 C C . GLN A 1 83 ? 9.000 16.050 -8.577 1.00 57.09 83 GLN A C 1
ATOM 672 O O . GLN A 1 83 ? 9.938 15.467 -8.034 1.00 57.09 83 GLN A O 1
ATOM 677 N N . SER A 1 84 ? 7.749 15.589 -8.582 1.00 62.19 84 SER A N 1
ATOM 678 C CA . SER A 1 84 ? 7.420 14.206 -8.262 1.00 62.19 84 SER A CA 1
ATOM 679 C C . SER A 1 84 ? 8.221 13.286 -9.187 1.00 62.19 84 SER A C 1
ATOM 681 O O . SER A 1 84 ? 8.274 13.492 -10.405 1.00 62.19 84 SER A O 1
ATOM 683 N N . GLU A 1 85 ? 8.913 12.307 -8.610 1.00 81.00 85 GLU A N 1
ATOM 684 C CA . GLU A 1 85 ? 9.611 11.293 -9.391 1.00 81.00 85 GLU A CA 1
ATOM 685 C C . GLU A 1 85 ? 8.552 10.321 -9.924 1.00 81.00 85 GLU A C 1
ATOM 687 O O . GLU A 1 85 ? 8.001 9.536 -9.160 1.00 81.00 85 GLU A O 1
ATOM 692 N N . LYS A 1 86 ? 8.267 10.369 -11.232 1.00 89.94 86 LYS A N 1
ATOM 693 C CA . LYS A 1 86 ? 7.330 9.480 -11.945 1.00 89.94 86 LYS A CA 1
ATOM 694 C C . LYS A 1 86 ? 7.524 8.005 -11.589 1.00 89.94 86 LYS A C 1
ATOM 696 O O . LYS A 1 86 ? 6.556 7.259 -11.509 1.00 89.94 86 LYS A O 1
ATOM 701 N N . ILE A 1 87 ? 8.766 7.581 -11.339 1.00 90.31 87 ILE A N 1
ATOM 702 C CA . ILE A 1 87 ? 9.062 6.212 -10.894 1.00 90.31 87 ILE A CA 1
ATOM 703 C C . ILE A 1 87 ? 8.440 5.870 -9.529 1.00 90.31 87 ILE A C 1
ATOM 705 O O . ILE A 1 87 ? 8.043 4.729 -9.314 1.00 90.31 87 ILE A O 1
ATOM 709 N N . ALA A 1 88 ? 8.313 6.834 -8.614 1.00 87.44 88 ALA A N 1
ATOM 710 C CA . ALA A 1 88 ? 7.652 6.632 -7.326 1.00 87.44 88 ALA A CA 1
ATOM 711 C C . ALA A 1 88 ? 6.129 6.496 -7.489 1.00 87.44 88 ALA A C 1
ATOM 713 O O . ALA A 1 88 ? 5.531 5.607 -6.888 1.00 87.44 88 ALA A O 1
ATOM 714 N N . GLU A 1 89 ? 5.517 7.313 -8.350 1.00 90.12 89 GLU A N 1
ATOM 715 C CA . GLU A 1 89 ? 4.092 7.182 -8.688 1.00 90.12 89 GLU A CA 1
ATOM 716 C C . GLU A 1 89 ? 3.806 5.835 -9.366 1.00 90.12 89 GLU A C 1
ATOM 718 O O . GLU A 1 89 ? 2.864 5.131 -8.993 1.00 90.12 89 GLU A O 1
ATOM 723 N N . LEU A 1 90 ? 4.673 5.425 -10.299 1.00 93.81 90 LEU A N 1
ATOM 724 C CA . LEU A 1 90 ? 4.576 4.124 -10.952 1.00 93.81 90 LEU A CA 1
ATOM 725 C C . LEU A 1 90 ? 4.722 2.974 -9.950 1.00 93.81 90 LEU A C 1
ATOM 727 O O . LEU A 1 90 ? 3.954 2.018 -10.013 1.00 93.81 90 LEU A O 1
ATOM 731 N N . LEU A 1 91 ? 5.659 3.068 -9.002 1.00 92.19 91 LEU A N 1
ATOM 732 C CA . LEU A 1 91 ? 5.838 2.073 -7.944 1.00 92.19 91 LEU A CA 1
ATOM 733 C C . LEU A 1 91 ? 4.554 1.878 -7.126 1.00 92.19 91 LEU A C 1
ATOM 735 O O . LEU A 1 91 ? 4.179 0.739 -6.846 1.00 92.19 91 LEU A O 1
ATOM 739 N N . GLU A 1 92 ? 3.860 2.955 -6.752 1.00 91.50 92 GLU A N 1
ATOM 740 C CA . GLU A 1 92 ? 2.590 2.850 -6.026 1.00 91.50 92 GLU A CA 1
ATOM 741 C C . GLU A 1 92 ? 1.494 2.165 -6.854 1.00 91.50 92 GLU A C 1
ATOM 743 O O . GLU A 1 92 ? 0.783 1.295 -6.334 1.00 91.50 92 GLU A O 1
ATOM 748 N N . ALA A 1 93 ? 1.377 2.525 -8.135 1.00 94.38 93 ALA A N 1
ATOM 749 C CA . ALA A 1 93 ? 0.411 1.934 -9.056 1.00 94.38 93 ALA A CA 1
ATOM 750 C C . ALA A 1 93 ? 0.679 0.436 -9.268 1.00 94.38 93 ALA A C 1
ATOM 752 O O . ALA A 1 93 ? -0.179 -0.402 -8.983 1.00 94.38 93 ALA A O 1
ATOM 753 N N . VAL A 1 94 ? 1.905 0.099 -9.683 1.00 95.44 94 VAL A N 1
ATOM 754 C CA . VAL A 1 94 ? 2.358 -1.272 -9.942 1.00 95.44 94 VAL A CA 1
ATOM 755 C C . VAL A 1 94 ? 2.166 -2.134 -8.708 1.00 95.44 94 VAL A C 1
ATOM 757 O O . VAL A 1 94 ? 1.536 -3.179 -8.807 1.00 95.44 94 VAL A O 1
ATOM 760 N N . LYS A 1 95 ? 2.626 -1.684 -7.534 1.00 92.75 95 LYS A N 1
ATOM 761 C CA . LYS A 1 95 ? 2.481 -2.432 -6.280 1.00 92.75 95 LYS A CA 1
ATOM 762 C C . LYS A 1 95 ? 1.018 -2.759 -5.985 1.00 92.75 95 LYS A C 1
ATOM 764 O O . LYS A 1 95 ? 0.709 -3.886 -5.621 1.00 92.75 95 LYS A O 1
ATOM 769 N N . THR A 1 96 ? 0.116 -1.789 -6.140 1.00 95.06 96 THR A N 1
ATOM 770 C CA . THR A 1 96 ? -1.322 -2.021 -5.927 1.00 95.06 96 THR A CA 1
ATOM 771 C C . THR A 1 96 ? -1.846 -3.111 -6.866 1.00 95.06 96 THR A C 1
ATOM 773 O O . THR A 1 96 ? -2.520 -4.040 -6.426 1.00 95.06 96 THR A O 1
ATOM 776 N N . LEU A 1 97 ? -1.485 -3.033 -8.147 1.00 96.81 97 LEU A N 1
ATOM 777 C CA . LEU A 1 97 ? -1.951 -3.961 -9.174 1.00 96.81 97 LEU A CA 1
ATOM 778 C C . LEU A 1 97 ? -1.369 -5.368 -9.006 1.00 96.81 97 LEU A C 1
ATOM 780 O O . LEU A 1 97 ? -2.125 -6.336 -9.070 1.00 96.81 97 LEU A O 1
ATOM 784 N N . VAL A 1 98 ? -0.065 -5.503 -8.746 1.00 95.81 98 VAL A N 1
ATOM 785 C CA . VAL A 1 98 ? 0.562 -6.822 -8.561 1.00 95.81 98 VAL A CA 1
ATOM 786 C C . VAL A 1 98 ? 0.015 -7.533 -7.335 1.00 95.81 98 VAL A C 1
ATOM 788 O O . VAL A 1 98 ? -0.359 -8.691 -7.460 1.00 95.81 98 VAL A O 1
ATOM 791 N N . PHE A 1 99 ? -0.149 -6.847 -6.197 1.00 94.38 99 PHE A N 1
ATOM 792 C CA . PHE A 1 99 ? -0.727 -7.456 -4.994 1.00 94.38 99 PHE A CA 1
ATOM 793 C C . PHE A 1 99 ? -2.144 -7.981 -5.217 1.00 94.38 99 PHE A C 1
ATOM 795 O O . PHE A 1 99 ? -2.505 -9.005 -4.650 1.00 94.38 99 PHE A O 1
ATOM 802 N N . ASN A 1 100 ? -2.945 -7.275 -6.014 1.00 95.31 100 ASN A N 1
ATOM 803 C CA . ASN A 1 100 ? -4.358 -7.600 -6.156 1.00 95.31 100 ASN A CA 1
ATOM 804 C C . ASN A 1 100 ? -4.668 -8.582 -7.283 1.00 95.31 100 ASN A C 1
ATOM 806 O O . ASN A 1 100 ? -5.676 -9.285 -7.194 1.00 95.31 100 ASN A O 1
ATOM 810 N N . LYS A 1 101 ? -3.867 -8.584 -8.355 1.00 94.19 101 LYS A N 1
ATOM 811 C CA . LYS A 1 101 ? -4.161 -9.352 -9.574 1.00 94.19 101 LYS A CA 1
ATOM 812 C C . LYS A 1 101 ? -3.211 -10.511 -9.832 1.00 94.19 101 LYS A C 1
ATOM 814 O O . LYS A 1 101 ? -3.644 -11.486 -10.434 1.00 94.19 101 LYS A O 1
ATOM 819 N N . PHE A 1 102 ? -1.947 -10.394 -9.437 1.00 94.19 102 PHE A N 1
ATOM 820 C CA . PHE A 1 102 ? -0.899 -11.294 -9.922 1.00 94.19 102 PHE A CA 1
ATOM 821 C C . PHE A 1 102 ? -0.240 -12.085 -8.799 1.00 94.19 102 PHE A C 1
ATOM 823 O O . PHE A 1 102 ? -0.076 -13.293 -8.897 1.00 94.19 102 PHE A O 1
ATOM 830 N N . TRP A 1 103 ? 0.123 -11.419 -7.711 1.00 94.25 103 TRP A N 1
ATOM 831 C CA . TRP A 1 103 ? 0.795 -12.058 -6.597 1.00 94.25 103 TRP A CA 1
ATOM 832 C C . TRP A 1 103 ? -0.192 -12.754 -5.665 1.00 94.25 103 TRP A C 1
ATOM 834 O O . TRP A 1 103 ? -1.311 -12.294 -5.432 1.00 94.25 103 TRP A O 1
ATOM 844 N N . PHE A 1 104 ? 0.291 -13.842 -5.065 1.00 94.06 104 PHE A N 1
ATOM 845 C CA . PHE A 1 104 ? -0.344 -14.515 -3.932 1.00 94.06 104 PHE A CA 1
ATOM 846 C C . PHE A 1 104 ? -1.748 -15.061 -4.224 1.00 94.06 104 PHE A C 1
ATOM 848 O O . PHE A 1 104 ? -2.564 -15.158 -3.307 1.00 94.06 104 PHE A O 1
ATOM 855 N N . ASP A 1 105 ? -2.045 -15.375 -5.488 1.00 92.38 105 ASP A N 1
ATOM 856 C CA . ASP A 1 105 ? -3.303 -15.988 -5.936 1.00 92.38 105 ASP A CA 1
ATOM 857 C C . ASP A 1 105 ? -4.565 -15.262 -5.429 1.00 92.38 105 ASP A C 1
ATOM 859 O O . ASP A 1 105 ? -5.588 -15.871 -5.110 1.00 92.38 105 ASP A O 1
ATOM 863 N N . GLY A 1 106 ? -4.484 -13.933 -5.298 1.00 91.75 106 GLY A N 1
ATOM 864 C CA . GLY A 1 106 ? -5.579 -13.088 -4.816 1.00 91.75 106 GLY A CA 1
ATOM 865 C C . GLY A 1 106 ? -5.898 -13.229 -3.323 1.00 91.75 106 GLY A C 1
ATOM 866 O O . GLY A 1 106 ? -6.850 -12.606 -2.849 1.00 91.75 106 GLY A O 1
ATOM 867 N N . ARG A 1 107 ? -5.119 -14.009 -2.561 1.00 94.75 107 ARG A N 1
ATOM 868 C CA . ARG A 1 107 ? -5.283 -14.167 -1.109 1.00 94.75 107 ARG A CA 1
ATOM 869 C C . ARG A 1 107 ? -5.066 -12.853 -0.367 1.00 94.75 107 ARG A C 1
ATOM 871 O O . ARG A 1 107 ? -5.798 -12.546 0.575 1.00 94.75 107 ARG A O 1
ATOM 878 N N . LEU A 1 108 ? -4.059 -12.087 -0.776 1.00 94.75 108 LEU A N 1
ATOM 879 C CA . LEU A 1 108 ? -3.830 -10.750 -0.248 1.00 94.75 108 LEU A CA 1
ATOM 880 C C . LEU A 1 108 ? -4.587 -9.720 -1.084 1.00 94.75 108 LEU A C 1
ATOM 882 O O . LEU A 1 108 ? -4.687 -9.833 -2.300 1.00 94.75 108 LEU A O 1
ATOM 886 N N . VAL A 1 109 ? -5.104 -8.693 -0.419 1.00 95.44 109 VAL A N 1
ATOM 887 C CA . VAL A 1 109 ? -5.650 -7.506 -1.079 1.00 95.44 109 VAL A CA 1
ATOM 888 C C . VAL A 1 109 ? -5.010 -6.263 -0.483 1.00 95.44 109 VAL A C 1
ATOM 890 O O . VAL A 1 109 ? -4.942 -6.102 0.736 1.00 95.44 109 VAL A O 1
ATOM 893 N N . ALA A 1 110 ? -4.521 -5.395 -1.354 1.00 94.81 110 ALA A N 1
ATOM 894 C CA . ALA A 1 110 ? -3.917 -4.119 -1.041 1.00 94.81 110 ALA A CA 1
ATOM 895 C C . ALA A 1 110 ? -4.829 -2.977 -1.501 1.00 94.81 110 ALA A C 1
ATOM 897 O O . ALA A 1 110 ? -5.309 -2.946 -2.636 1.00 94.81 110 ALA A O 1
ATOM 898 N N . VAL A 1 111 ? -5.021 -2.001 -0.619 1.00 95.56 111 VAL A N 1
ATOM 899 C CA . VAL A 1 111 ? -5.659 -0.719 -0.940 1.00 95.56 111 VAL A CA 1
ATOM 900 C C . VAL A 1 111 ? -4.721 0.412 -0.547 1.00 95.56 111 VAL A C 1
ATOM 902 O O . VAL A 1 111 ? -4.069 0.347 0.501 1.00 95.56 111 VAL A O 1
ATOM 905 N N . ARG A 1 112 ? -4.629 1.457 -1.374 1.00 95.88 112 ARG A N 1
ATOM 906 C CA . ARG A 1 112 ? -3.881 2.668 -1.006 1.00 95.88 112 ARG A CA 1
ATOM 907 C C . ARG A 1 112 ? -4.656 3.382 0.091 1.00 95.88 112 ARG A C 1
ATOM 909 O O . ARG A 1 112 ? -5.879 3.492 0.017 1.00 95.88 112 ARG A O 1
ATOM 916 N N . THR A 1 113 ? -3.984 3.829 1.144 1.00 96.00 113 THR A N 1
ATOM 917 C CA . THR A 1 113 ? -4.698 4.510 2.231 1.00 96.00 113 THR A CA 1
ATOM 918 C C . THR A 1 113 ? -5.150 5.895 1.793 1.00 96.00 113 THR A C 1
ATOM 920 O O . THR A 1 113 ? -4.663 6.453 0.811 1.00 96.00 113 THR A O 1
ATOM 923 N N . SER A 1 114 ? -6.066 6.486 2.550 1.00 97.00 114 SER A N 1
ATOM 924 C CA . SER A 1 114 ? -6.501 7.857 2.316 1.00 97.00 114 SER A CA 1
ATOM 925 C C . SER A 1 114 ? -5.310 8.824 2.228 1.00 97.00 114 SER A C 1
ATOM 927 O O . SER A 1 114 ? -4.311 8.649 2.923 1.00 97.00 114 SER A O 1
ATOM 929 N N . LYS A 1 115 ? -5.415 9.903 1.440 1.00 95.94 115 LYS A N 1
ATOM 930 C CA . LYS A 1 115 ? -4.358 10.939 1.397 1.00 95.94 115 LYS A CA 1
ATOM 931 C C . LYS A 1 115 ? -4.024 11.496 2.786 1.00 95.94 115 LYS A C 1
ATOM 933 O O . LYS A 1 115 ? -2.896 11.898 3.052 1.00 95.94 115 LYS A O 1
ATOM 938 N N . PHE A 1 116 ? -5.004 11.519 3.691 1.00 96.69 116 PHE A N 1
ATOM 939 C CA . PHE A 1 116 ? -4.770 11.907 5.076 1.00 96.69 116 PHE A CA 1
ATOM 940 C C . PHE A 1 116 ? -3.853 10.915 5.797 1.00 96.69 116 PHE A C 1
ATOM 942 O O . PHE A 1 116 ? -2.911 11.344 6.459 1.00 96.69 116 PHE A O 1
ATOM 949 N N . ASP A 1 117 ? -4.123 9.614 5.689 1.00 95.31 117 ASP A N 1
ATOM 950 C CA . ASP A 1 117 ? -3.327 8.570 6.338 1.00 95.31 117 ASP A CA 1
ATOM 951 C C . ASP A 1 117 ? -1.934 8.443 5.728 1.00 95.31 117 ASP A C 1
ATOM 953 O O . ASP A 1 117 ? -0.960 8.303 6.463 1.00 95.31 117 ASP A O 1
ATOM 957 N N . ASP A 1 118 ? -1.825 8.592 4.416 1.00 92.94 118 ASP A N 1
ATOM 958 C CA . ASP A 1 118 ? -0.564 8.704 3.695 1.00 92.94 118 ASP A CA 1
ATOM 959 C C . ASP A 1 118 ? 0.264 9.888 4.232 1.00 92.94 118 ASP A C 1
ATOM 961 O O . ASP A 1 118 ? 1.287 9.706 4.893 1.00 92.94 118 ASP A O 1
ATOM 965 N N . TYR A 1 119 ? -0.237 11.119 4.104 1.00 91.94 119 TYR A N 1
ATOM 966 C CA . TYR A 1 119 ? 0.559 12.308 4.425 1.00 91.94 119 TYR A CA 1
ATOM 967 C C . TYR A 1 119 ? 0.742 12.559 5.924 1.00 91.94 119 TYR A C 1
ATOM 969 O O . TYR A 1 119 ? 1.776 13.079 6.349 1.00 91.94 119 TYR A O 1
ATOM 977 N N . THR A 1 120 ? -0.261 12.229 6.742 1.00 92.50 120 THR A N 1
ATOM 978 C CA . THR A 1 120 ? -0.253 12.531 8.184 1.00 92.50 120 THR A CA 1
ATOM 979 C C . THR A 1 120 ? 0.252 11.355 9.007 1.00 92.50 120 THR A C 1
ATOM 981 O O . THR A 1 120 ? 1.015 11.561 9.952 1.00 92.50 120 THR A O 1
ATOM 984 N N . ASN A 1 121 ? -0.163 10.132 8.665 1.00 91.12 121 ASN A N 1
ATOM 985 C CA . ASN A 1 121 ? 0.190 8.933 9.425 1.00 91.12 121 ASN A CA 1
ATOM 986 C C . ASN A 1 121 ? 1.333 8.137 8.770 1.00 91.12 121 ASN A C 1
ATOM 988 O O . ASN A 1 121 ? 1.959 7.308 9.436 1.00 91.12 121 ASN A O 1
ATOM 992 N N . GLY A 1 122 ? 1.683 8.438 7.514 1.00 88.62 122 GLY A N 1
ATOM 993 C CA . GLY A 1 122 ? 2.791 7.818 6.800 1.00 88.62 122 GLY A CA 1
ATOM 994 C C . GLY A 1 122 ? 2.530 6.350 6.488 1.00 88.62 122 GLY A C 1
ATOM 995 O O . GLY A 1 122 ? 3.393 5.520 6.778 1.00 88.62 122 GLY A O 1
ATOM 996 N N . VAL A 1 123 ? 1.339 6.017 6.002 1.00 90.31 123 VAL A N 1
ATOM 997 C CA . VAL A 1 123 ? 0.998 4.654 5.584 1.00 90.31 123 VAL A CA 1
ATOM 998 C C . VAL A 1 123 ? 0.562 4.697 4.131 1.00 90.31 123 VAL A C 1
ATOM 1000 O O . VAL A 1 123 ? -0.520 5.195 3.877 1.00 90.31 123 VAL A O 1
ATOM 1003 N N . ASP A 1 124 ? 1.331 4.157 3.188 1.00 90.38 124 ASP A N 1
ATOM 1004 C CA . ASP A 1 124 ? 0.969 4.257 1.763 1.00 90.38 124 ASP A CA 1
ATOM 1005 C C . ASP A 1 124 ? -0.189 3.309 1.422 1.00 90.38 124 ASP A C 1
ATOM 1007 O O . ASP A 1 124 ? -1.105 3.634 0.668 1.00 90.38 124 ASP A O 1
ATOM 1011 N N . GLN A 1 125 ? -0.151 2.103 1.994 1.00 93.31 125 GLN A N 1
ATOM 1012 C CA . GLN A 1 125 ? -1.105 1.034 1.716 1.00 93.31 125 GLN A CA 1
ATOM 1013 C C . GLN A 1 125 ? -1.459 0.227 2.959 1.00 93.31 125 GLN A C 1
ATOM 1015 O O . GLN A 1 125 ? -0.644 0.049 3.868 1.00 93.31 125 GLN A O 1
ATOM 1020 N N . LEU A 1 126 ? -2.673 -0.316 2.928 1.00 94.62 126 LEU A N 1
ATOM 1021 C CA . LEU A 1 126 ? -3.171 -1.329 3.842 1.00 94.62 126 LEU A CA 1
ATOM 1022 C C . LEU A 1 126 ? -3.255 -2.670 3.104 1.00 94.62 126 LEU A C 1
ATOM 1024 O O . LEU A 1 126 ? -3.886 -2.742 2.051 1.00 94.62 126 LEU A O 1
ATOM 1028 N N . ILE A 1 127 ? -2.649 -3.720 3.663 1.00 94.50 127 ILE A N 1
ATOM 1029 C CA . ILE A 1 127 ? -2.785 -5.100 3.166 1.00 94.50 127 ILE A CA 1
ATOM 1030 C C . ILE A 1 127 ? -3.712 -5.882 4.094 1.00 94.50 127 ILE A C 1
ATOM 1032 O O . ILE A 1 127 ? -3.538 -5.845 5.314 1.00 94.50 127 ILE A O 1
ATOM 1036 N N . LEU A 1 128 ? -4.654 -6.621 3.517 1.00 95.31 128 LEU A N 1
ATOM 1037 C CA . LEU A 1 128 ? -5.585 -7.509 4.211 1.00 95.31 128 LEU A CA 1
ATOM 1038 C C . LEU A 1 128 ? -5.432 -8.939 3.675 1.00 95.31 128 LEU A C 1
ATOM 1040 O O . LEU A 1 128 ? -5.208 -9.135 2.482 1.00 95.31 128 LEU A O 1
ATOM 1044 N N . ASP A 1 129 ? -5.584 -9.930 4.548 1.00 95.50 129 ASP A N 1
ATOM 1045 C CA . ASP A 1 129 ? -5.640 -11.347 4.172 1.00 95.50 129 ASP A CA 1
ATOM 1046 C C . ASP A 1 129 ? -7.095 -11.799 4.039 1.00 95.50 129 ASP A C 1
ATOM 1048 O O . ASP A 1 129 ? -7.860 -11.718 5.004 1.00 95.50 129 ASP A O 1
ATOM 1052 N N . ARG A 1 130 ? -7.482 -12.296 2.861 1.00 94.88 130 ARG A N 1
ATOM 1053 C CA . ARG A 1 130 ? -8.854 -12.756 2.598 1.00 94.88 130 ARG A CA 1
ATOM 1054 C C . ARG A 1 130 ? -9.216 -14.034 3.349 1.00 94.88 130 ARG A C 1
ATOM 1056 O O . ARG A 1 130 ? -10.386 -14.229 3.657 1.00 94.88 130 ARG A O 1
ATOM 1063 N N . ASP A 1 131 ? -8.233 -14.862 3.688 1.00 94.50 131 ASP A N 1
ATOM 1064 C CA . ASP A 1 131 ? -8.476 -16.152 4.339 1.00 94.50 131 ASP A CA 1
ATOM 1065 C C . ASP A 1 131 ? -8.717 -16.013 5.846 1.00 94.50 131 ASP A C 1
ATOM 1067 O O . ASP A 1 131 ? -9.591 -16.663 6.421 1.00 94.50 131 ASP A O 1
ATOM 1071 N N . THR A 1 132 ? -7.923 -15.174 6.513 1.00 93.62 132 THR A N 1
ATOM 1072 C CA . THR A 1 132 ? -7.976 -14.981 7.972 1.00 93.62 132 THR A CA 1
ATOM 1073 C C . THR A 1 132 ? -8.715 -13.715 8.386 1.00 93.62 132 THR A C 1
ATOM 1075 O O . THR A 1 132 ? -8.936 -13.511 9.583 1.00 93.62 132 THR A O 1
ATOM 1078 N N . PHE A 1 133 ? -9.077 -12.866 7.419 1.00 93.19 133 PHE A N 1
ATOM 1079 C CA . PHE A 1 133 ? -9.666 -11.542 7.619 1.00 93.19 133 PHE A CA 1
ATOM 1080 C C . PHE A 1 133 ? -8.787 -10.583 8.436 1.00 93.19 133 PHE A C 1
ATOM 1082 O O . PHE A 1 133 ? -9.267 -9.602 9.007 1.00 93.19 133 PHE A O 1
ATOM 1089 N N . GLN A 1 134 ? -7.484 -10.864 8.530 1.00 88.12 134 GLN A N 1
ATOM 1090 C CA . GLN A 1 134 ? -6.568 -10.048 9.313 1.00 88.12 134 GLN A CA 1
ATOM 1091 C C . GLN A 1 134 ? -6.060 -8.846 8.507 1.00 88.12 134 GLN A C 1
ATOM 1093 O O . GLN A 1 134 ? -5.574 -9.021 7.387 1.00 88.12 134 GLN A O 1
ATOM 1098 N N . PRO A 1 135 ? -6.079 -7.632 9.085 1.00 86.12 135 PRO A N 1
ATOM 1099 C CA . PRO A 1 135 ? -5.309 -6.515 8.562 1.00 86.12 135 PRO A CA 1
ATOM 1100 C C . PRO A 1 135 ? -3.829 -6.755 8.860 1.00 86.12 135 PRO A C 1
ATOM 1102 O O . PRO A 1 135 ? -3.403 -6.788 10.018 1.00 86.12 135 PRO A O 1
ATOM 1105 N N . LEU A 1 136 ? -3.049 -6.965 7.805 1.00 78.56 136 LEU A N 1
ATOM 1106 C CA . LEU A 1 136 ? -1.680 -7.446 7.911 1.00 78.56 136 LEU A CA 1
ATOM 1107 C C . LEU A 1 136 ? -0.658 -6.344 8.073 1.00 78.56 136 LEU A C 1
ATOM 1109 O O . LEU A 1 136 ? 0.319 -6.574 8.772 1.00 78.56 136 LEU A O 1
ATOM 1113 N N . ALA A 1 137 ? -0.816 -5.208 7.392 1.00 72.12 137 ALA A N 1
ATOM 1114 C CA . ALA A 1 137 ? 0.297 -4.278 7.242 1.00 72.12 137 ALA A CA 1
ATOM 1115 C C . ALA A 1 137 ? -0.131 -2.853 6.914 1.00 72.12 137 ALA A C 1
ATOM 1117 O O . ALA A 1 137 ? -0.982 -2.637 6.055 1.00 72.12 137 ALA A O 1
ATOM 1118 N N . ALA A 1 138 ? 0.572 -1.903 7.525 1.00 68.19 138 ALA A N 1
ATOM 1119 C CA . ALA A 1 138 ? 0.893 -0.626 6.906 1.00 68.19 138 ALA A CA 1
ATOM 1120 C C . ALA A 1 138 ? 2.181 -0.799 6.081 1.00 68.19 138 ALA A C 1
ATOM 1122 O O . ALA A 1 138 ? 3.208 -1.168 6.656 1.00 68.19 138 ALA A O 1
ATOM 1123 N N . VAL A 1 139 ? 2.145 -0.551 4.770 1.00 70.62 139 VAL A N 1
ATOM 1124 C CA . VAL A 1 139 ? 3.338 -0.639 3.907 1.00 70.62 139 VAL A CA 1
ATOM 1125 C C . VAL A 1 139 ? 3.890 0.752 3.615 1.00 70.62 139 VAL A C 1
ATOM 1127 O O . VAL A 1 139 ? 3.150 1.603 3.129 1.00 70.62 139 VAL A O 1
ATOM 1130 N N . ASP A 1 140 ? 5.179 0.955 3.891 1.00 66.44 140 ASP A N 1
ATOM 1131 C CA . ASP A 1 140 ? 5.962 2.124 3.459 1.00 66.44 140 ASP A CA 1
ATOM 1132 C C . ASP A 1 140 ? 6.889 1.662 2.323 1.00 66.44 140 ASP A C 1
ATOM 1134 O O . ASP A 1 140 ? 7.647 0.694 2.465 1.00 66.44 140 ASP A O 1
ATOM 1138 N N . THR A 1 141 ? 6.774 2.308 1.169 1.00 61.34 141 THR A N 1
ATOM 1139 C CA . THR A 1 141 ? 7.541 1.985 -0.037 1.00 61.34 141 THR A CA 1
ATOM 1140 C C . THR A 1 141 ? 8.551 3.085 -0.245 1.00 61.34 141 THR A C 1
ATOM 1142 O O . THR A 1 141 ? 8.209 4.251 -0.429 1.00 61.34 141 THR A O 1
ATOM 1145 N N . THR A 1 142 ? 9.834 2.744 -0.221 1.00 62.91 142 THR A N 1
ATOM 1146 C CA . THR A 1 142 ? 10.854 3.762 -0.429 1.00 62.91 142 THR A CA 1
ATOM 1147 C C . THR A 1 142 ? 12.053 3.234 -1.195 1.00 62.91 142 THR A C 1
ATOM 1149 O O . THR A 1 142 ? 12.574 2.152 -0.926 1.00 62.91 142 THR A O 1
ATOM 1152 N N . LEU A 1 143 ? 12.511 4.064 -2.133 1.00 58.56 143 LEU A N 1
ATOM 1153 C CA . LEU A 1 143 ? 13.774 3.902 -2.848 1.00 58.56 143 LEU A CA 1
ATOM 1154 C C . LEU A 1 143 ? 14.991 4.308 -1.982 1.00 58.56 143 LEU A C 1
ATOM 1156 O O . LEU A 1 143 ? 16.124 3.998 -2.335 1.00 58.56 143 LEU A O 1
ATOM 1160 N N . ASP A 1 144 ? 14.782 4.971 -0.831 1.00 64.00 144 ASP A N 1
ATOM 1161 C CA . ASP A 1 144 ? 15.841 5.399 0.101 1.00 64.00 144 ASP A CA 1
ATOM 1162 C C . ASP A 1 144 ? 15.446 5.169 1.575 1.00 64.00 144 ASP A C 1
ATOM 1164 O O . ASP A 1 144 ? 15.191 6.089 2.358 1.00 64.00 144 ASP A O 1
ATOM 1168 N N . TRP A 1 145 ? 15.413 3.899 1.983 1.00 65.69 145 TRP A N 1
ATOM 1169 C CA . TRP A 1 145 ? 15.085 3.510 3.360 1.00 65.69 145 TRP A CA 1
ATOM 1170 C C . TRP A 1 145 ? 16.148 3.939 4.384 1.00 65.69 145 TRP A C 1
ATOM 1172 O O . TRP A 1 145 ? 15.848 4.081 5.572 1.00 65.69 145 TRP A O 1
ATOM 1182 N N . LYS A 1 146 ? 17.394 4.175 3.951 1.00 67.25 146 LYS A N 1
ATOM 1183 C CA . LYS A 1 146 ? 18.514 4.480 4.854 1.00 67.25 146 LYS A CA 1
ATOM 1184 C C . LYS A 1 146 ? 18.379 5.858 5.490 1.00 67.25 146 LYS A C 1
ATOM 1186 O O . LYS A 1 146 ? 18.640 5.994 6.684 1.00 67.25 146 LYS A O 1
ATOM 1191 N N . SER A 1 147 ? 17.950 6.868 4.733 1.00 67.69 147 SER A N 1
ATOM 1192 C CA . SER A 1 147 ? 17.742 8.221 5.270 1.00 67.69 147 SER A CA 1
ATOM 1193 C C . SER A 1 147 ? 16.498 8.323 6.165 1.00 67.69 147 SER A C 1
ATOM 1195 O O . SER A 1 147 ? 16.449 9.159 7.071 1.00 67.69 147 SER A O 1
ATOM 1197 N N . LYS A 1 148 ? 15.515 7.434 5.970 1.00 71.38 148 LYS A N 1
ATOM 1198 C CA . LYS A 1 148 ? 14.251 7.393 6.727 1.00 71.38 148 LYS A CA 1
ATOM 1199 C C . LYS A 1 148 ? 14.252 6.426 7.919 1.00 71.38 148 LYS A C 1
ATOM 1201 O O . LYS A 1 148 ? 13.282 6.409 8.680 1.00 71.38 148 LYS A O 1
ATOM 1206 N N . LEU A 1 149 ? 15.341 5.680 8.133 1.00 77.00 149 LEU A N 1
ATOM 1207 C CA . LEU A 1 149 ? 15.426 4.594 9.115 1.00 77.00 149 LEU A CA 1
ATOM 1208 C C . LEU A 1 149 ? 14.920 4.962 10.524 1.00 77.00 149 LEU A C 1
ATOM 1210 O O . LEU A 1 149 ? 14.110 4.208 11.057 1.00 77.00 149 LEU A O 1
ATOM 1214 N N . PRO A 1 150 ? 15.302 6.102 11.142 1.00 80.75 150 PRO A N 1
ATOM 1215 C CA . PRO A 1 150 ? 14.860 6.407 12.504 1.00 80.75 150 PRO A CA 1
ATOM 1216 C C . PRO A 1 150 ? 13.341 6.584 12.618 1.00 80.75 150 PRO A C 1
ATOM 1218 O O . PRO A 1 150 ? 12.740 6.139 13.592 1.00 80.75 150 PRO A O 1
ATOM 1221 N N . LYS A 1 151 ? 12.708 7.200 11.608 1.00 80.38 151 LYS A N 1
ATOM 1222 C CA . LYS A 1 151 ? 11.250 7.394 11.573 1.00 80.38 151 LYS A CA 1
ATOM 1223 C C . LYS A 1 151 ? 10.525 6.068 11.371 1.00 80.38 151 LYS A C 1
ATOM 1225 O O . LYS A 1 151 ? 9.514 5.822 12.019 1.00 80.38 151 LYS A O 1
ATOM 1230 N N . ILE A 1 152 ? 11.058 5.218 10.496 1.00 82.38 152 ILE A N 1
ATOM 1231 C CA . ILE A 1 152 ? 10.499 3.890 10.241 1.00 82.38 152 ILE A CA 1
ATOM 1232 C C . ILE A 1 152 ? 10.607 3.018 11.498 1.00 82.38 152 ILE A C 1
ATOM 1234 O O . ILE A 1 152 ? 9.631 2.385 11.882 1.00 82.38 152 ILE A O 1
ATOM 1238 N N . MET A 1 153 ? 11.743 3.047 12.201 1.00 84.88 153 MET A N 1
ATOM 1239 C CA . MET A 1 153 ? 11.918 2.299 13.451 1.00 84.88 153 MET A CA 1
ATOM 1240 C C . MET A 1 153 ? 10.955 2.754 14.554 1.00 84.88 153 MET A C 1
ATOM 1242 O O . MET A 1 153 ? 10.406 1.909 15.260 1.00 84.88 153 MET A O 1
ATOM 1246 N N . ASP A 1 154 ? 10.707 4.060 14.684 1.00 86.81 154 ASP A N 1
ATOM 1247 C CA . ASP A 1 154 ? 9.723 4.582 15.641 1.00 86.81 154 ASP A CA 1
ATOM 1248 C C . ASP A 1 154 ? 8.303 4.080 15.324 1.00 86.81 154 ASP A C 1
ATOM 1250 O O . ASP A 1 154 ? 7.604 3.592 16.217 1.00 86.81 154 ASP A O 1
ATOM 1254 N N . LYS A 1 155 ? 7.908 4.109 14.040 1.00 86.75 155 LYS A N 1
ATOM 1255 C CA . LYS A 1 155 ? 6.634 3.534 13.577 1.00 86.75 155 LYS A CA 1
ATOM 1256 C C . LYS A 1 155 ? 6.560 2.033 13.849 1.00 86.75 155 LYS A C 1
ATOM 1258 O O . LYS A 1 155 ? 5.553 1.560 14.354 1.00 86.75 155 LYS A O 1
ATOM 1263 N N . ILE A 1 156 ? 7.620 1.279 13.567 1.00 88.44 156 ILE A N 1
ATOM 1264 C CA . ILE A 1 156 ? 7.678 -0.170 13.801 1.00 88.44 156 ILE A CA 1
ATOM 1265 C C . ILE A 1 156 ? 7.459 -0.508 15.279 1.00 88.44 156 ILE A C 1
ATOM 1267 O O . ILE A 1 156 ? 6.765 -1.477 15.577 1.00 88.44 156 ILE A O 1
ATOM 1271 N N . GLN A 1 157 ? 8.037 0.272 16.198 1.00 88.06 157 GLN A N 1
ATOM 1272 C CA . GLN A 1 157 ? 7.944 0.016 17.638 1.00 88.06 157 GLN A CA 1
ATOM 1273 C C . GLN A 1 157 ? 6.574 0.365 18.225 1.00 88.06 157 GLN A C 1
ATOM 1275 O O . GLN A 1 157 ? 6.105 -0.313 19.140 1.00 88.06 157 GLN A O 1
ATOM 1280 N N . LYS A 1 158 ? 5.935 1.422 17.714 1.00 90.75 158 LYS A N 1
ATOM 1281 C CA . LYS A 1 158 ? 4.623 1.896 18.187 1.00 90.75 158 LYS A CA 1
ATOM 1282 C C . LYS A 1 158 ? 3.450 1.278 17.419 1.00 90.75 158 LYS A C 1
ATOM 1284 O O . LYS A 1 158 ? 2.328 1.254 17.923 1.00 90.75 158 LYS A O 1
ATOM 1289 N N . GLY A 1 159 ? 3.726 0.764 16.227 1.00 91.06 159 GLY A N 1
ATOM 1290 C CA . GLY A 1 159 ? 2.752 0.446 15.195 1.00 91.06 159 GLY A CA 1
ATOM 1291 C C . GLY A 1 159 ? 2.192 1.705 14.523 1.00 91.06 159 GLY A C 1
ATOM 1292 O O . GLY A 1 159 ? 2.294 2.820 15.039 1.00 91.06 159 GLY A O 1
ATOM 1293 N N . SER A 1 160 ? 1.577 1.516 13.361 1.00 91.88 160 SER A N 1
ATOM 1294 C CA . SER A 1 160 ? 0.955 2.597 12.595 1.00 91.88 160 SER A CA 1
ATOM 1295 C C . SER A 1 160 ? -0.495 2.841 12.998 1.00 91.88 160 SER A C 1
ATOM 1297 O O . SER A 1 160 ? -1.189 1.960 13.522 1.00 91.88 160 SER A O 1
ATOM 1299 N N . VAL A 1 161 ? -0.952 4.061 12.729 1.00 93.44 161 VAL A N 1
ATOM 1300 C CA . VAL A 1 161 ? -2.355 4.463 12.827 1.00 93.44 161 VAL A CA 1
ATOM 1301 C C . VAL A 1 161 ? -2.904 4.601 11.416 1.00 93.44 161 VAL A C 1
ATOM 1303 O O . VAL A 1 161 ? -2.277 5.234 10.575 1.00 93.44 161 VAL A O 1
ATOM 1306 N N . VAL A 1 162 ? -4.074 4.020 11.173 1.00 95.31 162 VAL A N 1
ATOM 1307 C CA . VAL A 1 162 ? -4.844 4.236 9.944 1.00 95.31 162 VAL A CA 1
ATOM 1308 C C . VAL A 1 162 ? -6.227 4.677 10.378 1.00 95.31 162 VAL A C 1
ATOM 1310 O O . VAL A 1 162 ? -6.983 3.902 10.960 1.00 95.31 162 VAL A O 1
ATOM 1313 N N . LYS A 1 163 ? -6.526 5.954 10.175 1.00 96.69 163 LYS A N 1
ATOM 1314 C CA . LYS A 1 163 ? -7.782 6.564 10.582 1.00 96.69 163 LYS A CA 1
ATOM 1315 C C . LYS A 1 163 ? -8.916 6.140 9.654 1.00 96.69 163 LYS A C 1
ATOM 1317 O O . LYS A 1 163 ? -9.951 5.716 10.152 1.00 96.69 163 LYS A O 1
ATOM 1322 N N . TYR A 1 164 ? -8.710 6.228 8.344 1.00 97.25 164 TYR A N 1
ATOM 1323 C CA . TYR A 1 164 ? -9.685 5.842 7.328 1.00 97.25 164 TYR A CA 1
ATOM 1324 C C . TYR A 1 164 ? -9.278 4.482 6.762 1.00 97.25 164 TYR A C 1
ATOM 1326 O O . TYR A 1 164 ? -8.645 4.388 5.714 1.00 97.25 164 TYR A O 1
ATOM 1334 N N . GLY A 1 165 ? -9.544 3.424 7.526 1.00 96.19 165 GLY A N 1
ATOM 1335 C CA . GLY A 1 165 ? -9.176 2.055 7.187 1.00 96.19 165 GLY A CA 1
ATOM 1336 C C . GLY A 1 165 ? -10.374 1.195 6.801 1.00 96.19 165 GLY A C 1
ATOM 1337 O O . GLY A 1 165 ? -11.537 1.577 6.939 1.00 96.19 165 GLY A O 1
ATOM 1338 N N . VAL A 1 166 ? -10.065 -0.016 6.354 1.00 96.62 166 VAL A N 1
ATOM 1339 C CA . VAL A 1 166 ? -11.051 -1.056 6.056 1.00 96.62 166 VAL A CA 1
ATOM 1340 C C . VAL A 1 166 ? -10.615 -2.393 6.629 1.00 96.62 166 VAL A C 1
ATOM 1342 O O . VAL A 1 166 ? -9.420 -2.661 6.732 1.00 96.62 166 VAL A O 1
ATOM 1345 N N . GLY A 1 167 ? -11.571 -3.219 7.028 1.00 96.50 167 GLY A N 1
ATOM 1346 C CA . GLY A 1 167 ? -11.375 -4.598 7.454 1.00 96.50 167 GLY A CA 1
ATOM 1347 C C . GLY A 1 167 ? -12.196 -5.550 6.598 1.00 96.50 167 GLY A C 1
ATOM 1348 O O . GLY A 1 167 ? -13.147 -5.140 5.934 1.00 96.50 167 GLY A O 1
ATOM 1349 N N . LEU A 1 168 ? -11.812 -6.822 6.617 1.00 96.25 168 LEU A N 1
ATOM 1350 C CA . LEU A 1 168 ? -12.615 -7.893 6.044 1.00 96.25 168 LEU A CA 1
ATOM 1351 C C . LEU A 1 168 ? -13.385 -8.595 7.158 1.00 96.25 168 LEU A C 1
ATOM 1353 O O . LEU A 1 168 ? -12.889 -8.750 8.275 1.00 96.25 168 LEU A O 1
ATOM 1357 N N . SER A 1 169 ? -14.586 -9.048 6.840 1.00 94.88 169 SER A N 1
ATOM 1358 C CA . SER A 1 169 ? -15.372 -9.951 7.667 1.00 94.88 169 SER A CA 1
ATOM 1359 C C . SER A 1 169 ? -16.098 -10.956 6.773 1.00 94.88 169 SER A C 1
ATOM 1361 O O . SER A 1 169 ? -15.986 -10.934 5.546 1.00 94.88 169 SER A O 1
ATOM 1363 N N . LYS A 1 170 ? -16.858 -11.869 7.383 1.00 93.00 170 LYS A N 1
ATOM 1364 C CA . LYS A 1 170 ? -17.700 -12.804 6.622 1.00 93.00 170 LYS A CA 1
ATOM 1365 C C . LYS A 1 170 ? -18.823 -12.100 5.862 1.00 93.00 170 LYS A C 1
ATOM 1367 O O . LYS A 1 170 ? -19.322 -12.661 4.892 1.00 93.00 170 LYS A O 1
ATOM 1372 N N . ASP A 1 171 ? -19.208 -10.914 6.322 1.00 93.88 171 ASP A N 1
ATOM 1373 C CA . ASP A 1 171 ? -20.312 -10.136 5.767 1.00 93.88 171 ASP A CA 1
ATOM 1374 C C . ASP A 1 171 ? -19.835 -9.144 4.690 1.00 93.88 171 ASP A C 1
ATOM 1376 O O . ASP A 1 171 ? -20.657 -8.525 4.018 1.00 93.88 171 ASP A O 1
ATOM 1380 N N . GLY A 1 172 ? -18.517 -9.031 4.482 1.00 95.06 172 GLY A N 1
ATOM 1381 C CA . GLY A 1 172 ? -17.909 -8.218 3.433 1.00 95.06 172 GLY A CA 1
ATOM 1382 C C . GLY A 1 172 ? -16.843 -7.266 3.966 1.00 95.06 172 GLY A C 1
ATOM 1383 O O . GLY A 1 172 ? -16.101 -7.590 4.895 1.00 95.06 172 GLY A O 1
ATOM 1384 N N . VAL A 1 173 ? -16.740 -6.098 3.334 1.00 97.62 173 VAL A N 1
ATOM 1385 C CA . VAL A 1 173 ? -15.797 -5.041 3.712 1.00 97.62 173 VAL A CA 1
ATOM 1386 C C . VAL A 1 173 ? -16.442 -4.104 4.730 1.00 97.62 173 VAL A C 1
ATOM 1388 O O . VAL A 1 173 ? -17.548 -3.607 4.524 1.00 97.62 173 VAL A O 1
ATOM 1391 N N . GLU A 1 174 ? -15.727 -3.817 5.814 1.00 97.19 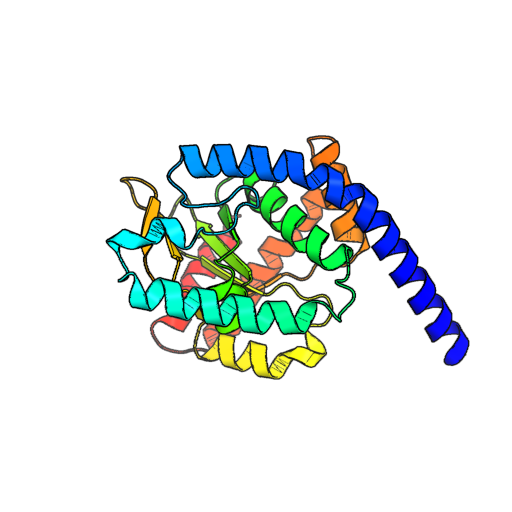174 GLU A N 1
ATOM 1392 C CA . GLU A 1 174 ? -16.176 -2.922 6.882 1.00 97.19 174 GLU A CA 1
ATOM 1393 C C . GLU A 1 174 ? -15.236 -1.723 7.017 1.00 97.19 174 GLU A C 1
ATOM 1395 O O . GLU A 1 174 ? -14.016 -1.872 7.077 1.00 97.19 174 GLU A O 1
ATOM 1400 N N . LYS A 1 175 ? -15.794 -0.514 7.110 1.00 97.44 175 LYS A N 1
ATOM 1401 C CA . LYS A 1 175 ? -15.021 0.700 7.402 1.00 97.44 175 LYS A CA 1
ATOM 1402 C C . LYS A 1 175 ? -14.634 0.723 8.876 1.00 97.44 175 LYS A C 1
ATOM 1404 O O . LYS A 1 175 ? -15.482 0.558 9.750 1.00 97.44 175 LYS A O 1
ATOM 1409 N N . MET A 1 176 ? -13.361 0.970 9.167 1.00 95.62 176 MET A N 1
ATOM 1410 C CA . MET A 1 176 ? -12.862 1.003 10.541 1.00 95.62 176 MET A CA 1
ATOM 1411 C C . MET A 1 176 ? -11.596 1.847 10.680 1.00 95.62 176 MET A C 1
ATOM 1413 O O . MET A 1 176 ? -11.022 2.315 9.704 1.00 95.62 176 MET A O 1
ATOM 1417 N N . SER A 1 177 ? -11.142 2.032 11.918 1.00 95.75 177 SER A N 1
ATOM 1418 C CA . SER A 1 177 ? -9.845 2.646 12.200 1.00 95.75 177 SER A CA 1
ATOM 1419 C C . SER A 1 177 ? -8.940 1.664 12.923 1.00 95.75 177 SER A C 1
ATOM 1421 O O . SER A 1 177 ? -9.396 0.800 13.678 1.00 95.75 177 SER A O 1
ATOM 1423 N N . TYR A 1 178 ? -7.643 1.820 12.706 1.00 95.06 178 TYR A N 1
ATOM 1424 C CA . TYR A 1 178 ? -6.626 0.990 13.307 1.00 95.06 178 TYR A CA 1
ATOM 1425 C C . TYR A 1 178 ? -5.634 1.810 14.115 1.00 95.06 178 TYR A C 1
ATOM 1427 O O . TYR A 1 178 ? -5.170 2.869 13.693 1.00 95.06 178 TYR A O 1
ATOM 1435 N N . THR A 1 179 ? -5.246 1.258 15.260 1.00 93.38 179 THR A N 1
ATOM 1436 C CA . THR A 1 179 ? -4.156 1.766 16.091 1.00 93.38 179 THR A CA 1
ATOM 1437 C C . THR A 1 179 ? -3.197 0.629 16.403 1.00 93.38 179 THR A C 1
ATOM 1439 O O . THR A 1 179 ? -3.625 -0.407 16.925 1.00 93.38 179 THR A O 1
ATOM 1442 N N . GLY A 1 180 ? -1.912 0.830 16.126 1.00 92.12 180 GLY A N 1
ATOM 1443 C CA . GLY A 1 180 ? -0.885 -0.170 16.391 1.00 92.12 180 GLY A CA 1
ATOM 1444 C C . GLY A 1 180 ? -0.873 -1.299 15.358 1.00 92.12 180 GLY A C 1
ATOM 1445 O O . GLY A 1 180 ? -0.733 -2.461 15.739 1.00 92.12 180 GLY A O 1
ATOM 1446 N N . LEU A 1 181 ? -1.066 -0.983 14.069 1.00 93.31 181 LEU A N 1
ATOM 1447 C CA . LEU A 1 181 ? -0.833 -1.962 13.002 1.00 93.31 181 LEU A CA 1
ATOM 1448 C C . LEU A 1 181 ? 0.664 -2.242 12.850 1.00 93.31 181 LEU A C 1
ATOM 1450 O O . LEU A 1 181 ? 1.463 -1.306 12.952 1.00 93.31 181 LEU A O 1
ATOM 1454 N N . PRO A 1 182 ? 1.058 -3.497 12.584 1.00 93.56 182 PRO A N 1
ATOM 1455 C CA . PRO A 1 182 ? 2.428 -3.802 12.195 1.00 93.56 182 PRO A CA 1
ATOM 1456 C C . PRO A 1 182 ? 2.787 -3.079 10.889 1.00 93.56 182 PRO A C 1
ATOM 1458 O O . PRO A 1 182 ? 1.945 -2.870 10.011 1.00 93.56 182 PRO A O 1
ATOM 1461 N N . VAL A 1 183 ? 4.047 -2.665 10.796 1.00 91.94 183 VAL A N 1
ATOM 1462 C CA . VAL A 1 183 ? 4.576 -1.868 9.690 1.00 91.94 183 VAL A CA 1
ATOM 1463 C C . VAL A 1 183 ? 5.586 -2.708 8.940 1.00 91.94 183 VAL A C 1
ATOM 1465 O O . VAL A 1 183 ? 6.495 -3.274 9.546 1.00 91.94 183 VAL A O 1
ATOM 1468 N N . PHE A 1 184 ? 5.423 -2.764 7.627 1.00 90.94 184 PHE A N 1
ATOM 1469 C CA . PHE A 1 184 ? 6.292 -3.502 6.731 1.00 90.94 184 PHE A CA 1
ATOM 1470 C C . PHE A 1 184 ? 6.872 -2.572 5.681 1.00 90.94 184 PHE A C 1
ATOM 1472 O O . PHE A 1 184 ? 6.265 -1.572 5.295 1.00 90.94 184 PHE A O 1
ATOM 1479 N N . ILE A 1 185 ? 8.070 -2.909 5.229 1.00 87.69 185 ILE A N 1
ATOM 1480 C CA . ILE A 1 185 ? 8.779 -2.166 4.199 1.00 87.69 185 ILE A CA 1
ATOM 1481 C C . ILE A 1 185 ? 8.834 -3.054 2.968 1.00 87.69 185 ILE A C 1
ATOM 1483 O O . ILE A 1 185 ? 9.343 -4.171 3.038 1.00 87.69 185 ILE A O 1
ATOM 1487 N N . ILE A 1 186 ? 8.346 -2.554 1.841 1.00 86.38 186 ILE A N 1
ATOM 1488 C CA . ILE A 1 186 ? 8.547 -3.207 0.547 1.00 86.38 186 ILE A CA 1
ATOM 1489 C C . ILE A 1 186 ? 9.458 -2.296 -0.263 1.00 86.38 186 ILE A C 1
ATOM 1491 O O . ILE A 1 186 ? 9.204 -1.099 -0.388 1.00 86.38 186 ILE A O 1
ATOM 1495 N N . SER A 1 187 ? 10.553 -2.852 -0.771 1.00 82.94 187 SER A N 1
ATOM 1496 C CA . SER A 1 187 ? 11.517 -2.119 -1.582 1.00 82.94 187 SER A CA 1
ATOM 1497 C C . SER A 1 187 ? 11.655 -2.836 -2.911 1.00 82.94 187 SER A C 1
ATOM 1499 O O . SER A 1 187 ? 12.020 -4.007 -2.935 1.00 82.94 187 SER A O 1
ATOM 1501 N N . LEU A 1 188 ? 11.327 -2.120 -3.981 1.00 87.50 188 LEU A N 1
ATOM 1502 C CA . LEU A 1 188 ? 11.581 -2.510 -5.359 1.00 87.50 188 LEU A CA 1
ATOM 1503 C C . LEU A 1 188 ? 12.476 -1.434 -5.969 1.00 87.50 188 LEU A C 1
ATOM 1505 O O . LEU A 1 188 ? 12.301 -0.246 -5.677 1.00 87.50 188 LEU A O 1
ATOM 1509 N N . ASN A 1 189 ? 13.451 -1.835 -6.771 1.00 88.81 189 ASN A N 1
ATOM 1510 C CA . ASN A 1 189 ? 14.284 -0.910 -7.525 1.00 88.81 189 ASN A CA 1
ATOM 1511 C C . ASN A 1 189 ? 13.577 -0.455 -8.819 1.00 88.81 189 ASN A C 1
ATOM 1513 O O . ASN A 1 189 ? 12.517 -0.963 -9.177 1.00 88.81 189 ASN A O 1
ATOM 1517 N N . GLY A 1 190 ? 14.143 0.544 -9.503 1.00 89.88 190 GLY A N 1
ATOM 1518 C CA . GLY A 1 190 ? 13.515 1.128 -10.691 1.00 89.88 190 GLY A CA 1
ATOM 1519 C C . GLY A 1 190 ? 13.290 0.122 -11.823 1.00 89.88 190 GLY A C 1
ATOM 1520 O O . GLY A 1 190 ? 12.227 0.138 -12.436 1.00 89.88 190 GLY A O 1
ATOM 1521 N N . ASP A 1 191 ? 14.242 -0.781 -12.057 1.00 91.75 191 ASP A N 1
ATOM 1522 C CA . ASP A 1 191 ? 14.139 -1.791 -13.113 1.00 91.75 191 ASP A CA 1
ATOM 1523 C C . ASP A 1 191 ? 13.065 -2.835 -12.795 1.00 91.75 191 ASP A C 1
ATOM 1525 O O . ASP A 1 191 ? 12.249 -3.147 -13.661 1.00 91.75 191 ASP A O 1
ATOM 1529 N N . GLU A 1 192 ? 12.996 -3.296 -11.540 1.00 94.19 192 GLU A N 1
ATOM 1530 C CA . GLU A 1 192 ? 11.950 -4.213 -11.059 1.00 94.19 192 GLU A CA 1
ATOM 1531 C C . GLU A 1 192 ? 10.551 -3.602 -11.237 1.00 94.19 192 GLU A C 1
ATOM 1533 O O . GLU A 1 192 ? 9.619 -4.276 -11.674 1.00 94.19 192 GLU A O 1
ATOM 1538 N N . VAL A 1 193 ? 10.391 -2.302 -10.957 1.00 94.69 193 VAL A N 1
ATOM 1539 C CA . VAL A 1 193 ? 9.117 -1.592 -11.168 1.00 94.69 193 VAL A CA 1
ATOM 1540 C C . VAL A 1 193 ? 8.748 -1.538 -12.651 1.00 94.69 193 VAL A C 1
ATOM 1542 O O . VAL A 1 193 ? 7.600 -1.810 -13.003 1.00 94.69 193 VAL A O 1
ATOM 1545 N N . LEU A 1 194 ? 9.703 -1.205 -13.525 1.00 95.25 194 LEU A N 1
ATOM 1546 C CA . LEU A 1 194 ? 9.474 -1.147 -14.973 1.00 95.25 194 LEU A CA 1
ATOM 1547 C C . LEU A 1 194 ? 9.149 -2.528 -15.557 1.00 95.25 194 LEU A C 1
ATOM 1549 O O . LEU A 1 194 ? 8.343 -2.646 -16.479 1.00 95.25 194 LEU A O 1
ATOM 1553 N N . GLU A 1 195 ? 9.765 -3.582 -15.036 1.00 95.56 195 GLU A N 1
ATOM 1554 C CA . GLU A 1 195 ? 9.489 -4.954 -15.442 1.00 95.56 195 GLU A CA 1
ATOM 1555 C C . GLU A 1 195 ? 8.093 -5.421 -15.034 1.00 95.56 195 GLU A C 1
ATOM 1557 O O . GLU A 1 195 ? 7.349 -5.931 -15.874 1.00 95.56 195 GLU A O 1
ATOM 1562 N N . LEU A 1 196 ? 7.693 -5.175 -13.787 1.00 97.06 196 LEU A N 1
ATOM 1563 C CA . LEU A 1 196 ? 6.337 -5.472 -13.335 1.00 97.06 196 LEU A CA 1
ATOM 1564 C C . LEU A 1 196 ? 5.293 -4.662 -14.118 1.00 97.06 196 LEU A C 1
ATOM 1566 O O . LEU A 1 196 ? 4.263 -5.214 -14.496 1.00 97.06 196 LEU A O 1
ATOM 1570 N N . ALA A 1 197 ? 5.568 -3.389 -14.429 1.00 97.31 197 ALA A N 1
ATOM 1571 C CA . ALA A 1 197 ? 4.697 -2.577 -15.281 1.00 97.31 197 ALA A CA 1
ATOM 1572 C C . ALA A 1 197 ? 4.505 -3.208 -16.671 1.00 97.31 197 ALA A C 1
ATOM 1574 O O . ALA A 1 197 ? 3.376 -3.325 -17.146 1.00 97.31 197 ALA A O 1
ATOM 1575 N N . ARG A 1 198 ? 5.590 -3.687 -17.297 1.00 96.69 198 ARG A N 1
ATOM 1576 C CA . ARG A 1 198 ? 5.521 -4.414 -18.575 1.00 96.69 198 ARG A CA 1
ATOM 1577 C C . ARG A 1 198 ? 4.700 -5.700 -18.473 1.00 96.69 198 ARG A C 1
ATOM 1579 O O . ARG A 1 198 ? 3.915 -5.971 -19.377 1.00 96.69 198 ARG A O 1
ATOM 1586 N N . GLY A 1 199 ? 4.850 -6.464 -17.391 1.00 97.25 199 GLY A N 1
ATOM 1587 C CA . GLY A 1 199 ? 4.048 -7.669 -17.154 1.00 97.25 199 GLY A CA 1
ATOM 1588 C C . GLY A 1 199 ? 2.554 -7.362 -17.006 1.00 97.25 199 GLY A C 1
ATOM 1589 O O . GLY A 1 199 ? 1.715 -7.987 -17.650 1.00 97.25 199 GLY A O 1
ATOM 1590 N N . ILE A 1 200 ? 2.208 -6.323 -16.239 1.00 97.19 200 ILE A N 1
ATOM 1591 C CA . ILE A 1 200 ? 0.818 -5.861 -16.103 1.00 97.19 200 ILE A CA 1
ATOM 1592 C C . ILE A 1 200 ? 0.229 -5.491 -17.469 1.00 97.19 200 ILE A C 1
ATOM 1594 O O . ILE A 1 200 ? -0.878 -5.920 -17.789 1.00 97.19 200 ILE A O 1
ATOM 1598 N N . GLU A 1 201 ? 0.967 -4.729 -18.283 1.00 96.44 201 GLU A N 1
ATOM 1599 C CA . GLU A 1 201 ? 0.533 -4.348 -19.633 1.00 96.44 201 GLU A CA 1
ATOM 1600 C C . GLU A 1 201 ? 0.325 -5.556 -20.553 1.00 96.44 201 GLU A C 1
ATOM 1602 O O . GLU A 1 201 ? -0.595 -5.555 -21.370 1.00 96.44 201 GLU A O 1
ATOM 1607 N N . ALA A 1 202 ? 1.161 -6.587 -20.414 1.00 96.31 202 ALA A N 1
ATOM 1608 C CA . ALA A 1 202 ? 1.030 -7.841 -21.149 1.00 96.31 202 ALA A CA 1
ATOM 1609 C C . ALA A 1 202 ? -0.118 -8.731 -20.632 1.00 96.31 202 ALA A C 1
ATOM 1611 O O . ALA A 1 202 ? -0.549 -9.641 -21.338 1.00 96.31 202 ALA A O 1
ATOM 1612 N N . GLY A 1 203 ? -0.629 -8.464 -19.427 1.00 95.69 203 GLY A N 1
ATOM 1613 C CA . GLY A 1 203 ? -1.655 -9.267 -18.763 1.00 95.69 203 GLY A CA 1
ATOM 1614 C C . GLY A 1 203 ? -1.120 -10.509 -18.042 1.00 95.69 203 GLY A C 1
ATOM 1615 O O . GLY A 1 203 ? -1.919 -11.279 -17.514 1.00 95.69 203 GLY A O 1
ATOM 1616 N N . GLU A 1 204 ? 0.199 -10.695 -17.982 1.00 95.44 204 GLU A N 1
ATOM 1617 C CA . GLU A 1 204 ? 0.872 -11.794 -17.284 1.00 95.44 204 GLU A CA 1
ATOM 1618 C C . GLU A 1 204 ? 2.249 -11.349 -16.772 1.00 95.44 204 GLU A C 1
ATOM 1620 O O . GLU A 1 204 ? 2.949 -10.574 -17.428 1.00 95.44 204 GLU A O 1
ATOM 1625 N N . LEU A 1 205 ? 2.660 -11.835 -15.598 1.00 94.31 205 LEU A N 1
ATOM 1626 C CA . LEU A 1 205 ? 4.022 -11.607 -15.121 1.00 94.31 205 LEU A CA 1
ATOM 1627 C C . LEU A 1 205 ? 4.978 -12.603 -15.787 1.00 94.31 205 LEU A C 1
ATOM 1629 O O . LEU A 1 205 ? 4.692 -13.793 -15.899 1.00 94.31 205 LEU A O 1
ATOM 1633 N N . GLY A 1 206 ? 6.136 -12.108 -16.226 1.00 91.81 206 GLY A N 1
ATOM 1634 C CA . GLY A 1 206 ? 7.237 -12.968 -16.656 1.00 91.81 206 GLY A CA 1
ATOM 1635 C C . GLY A 1 206 ? 7.903 -13.683 -15.475 1.00 91.81 206 GLY A C 1
ATOM 1636 O O . GLY A 1 206 ? 7.605 -13.405 -14.315 1.00 91.81 206 GLY A O 1
ATOM 1637 N N . GLU A 1 207 ? 8.869 -14.557 -15.774 1.00 93.81 207 GLU A N 1
ATOM 1638 C CA . GLU A 1 207 ? 9.621 -15.341 -14.775 1.00 93.81 207 GLU A CA 1
ATOM 1639 C C . GLU A 1 207 ? 10.173 -14.481 -13.629 1.00 93.81 207 GLU A C 1
ATOM 1641 O O . GLU A 1 207 ? 10.090 -14.853 -12.461 1.00 93.81 207 GLU A O 1
ATOM 1646 N N . GLU A 1 208 ? 10.690 -13.301 -13.952 1.00 91.88 208 GLU A N 1
ATOM 1647 C CA . GLU A 1 208 ? 11.250 -12.374 -12.975 1.00 91.88 208 GLU A CA 1
ATOM 1648 C C . GLU A 1 208 ? 10.172 -11.706 -12.105 1.00 91.88 208 GLU A C 1
ATOM 1650 O O . GLU A 1 208 ? 10.352 -11.574 -10.896 1.00 91.88 208 GLU A O 1
ATOM 1655 N N . GLY A 1 209 ? 9.012 -11.362 -12.675 1.00 92.69 209 GLY A N 1
ATOM 1656 C CA . GLY A 1 209 ? 7.881 -10.822 -11.915 1.00 92.69 209 GLY A CA 1
ATOM 1657 C C . GLY A 1 209 ? 7.302 -11.831 -10.916 1.00 92.69 209 GLY A C 1
ATOM 1658 O O . GLY A 1 209 ? 6.952 -11.459 -9.793 1.00 92.69 209 GLY A O 1
ATOM 1659 N N . GLU A 1 210 ? 7.275 -13.110 -11.295 1.00 93.56 210 GLU A N 1
ATOM 1660 C CA . GLU A 1 210 ? 6.916 -14.224 -10.407 1.00 93.56 210 GLU A CA 1
ATOM 1661 C C . GLU A 1 210 ? 7.992 -14.465 -9.340 1.00 93.56 210 GLU A C 1
ATOM 1663 O O . GLU A 1 210 ? 7.696 -14.619 -8.152 1.00 93.56 210 GLU A O 1
ATOM 1668 N N . ARG A 1 211 ? 9.273 -14.415 -9.727 1.00 95.56 211 ARG A N 1
ATOM 1669 C CA . ARG A 1 211 ? 10.398 -14.507 -8.787 1.00 95.56 211 ARG A CA 1
ATOM 1670 C C . ARG A 1 211 ? 10.320 -13.414 -7.718 1.00 95.56 211 ARG A C 1
ATOM 1672 O O . ARG A 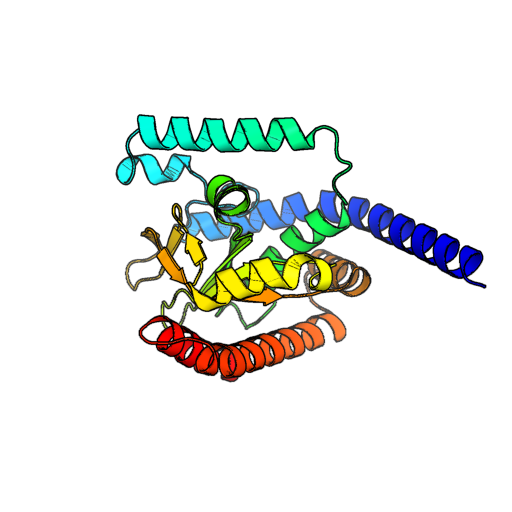1 211 ? 10.568 -13.692 -6.542 1.00 95.56 211 ARG A O 1
ATOM 1679 N N . LEU A 1 212 ? 9.962 -12.188 -8.103 1.00 94.88 212 LEU A N 1
ATOM 1680 C CA . LEU A 1 212 ? 9.795 -11.063 -7.181 1.00 94.88 212 LEU A CA 1
ATOM 1681 C C . LEU A 1 212 ? 8.676 -11.300 -6.161 1.00 94.88 212 LEU A C 1
ATOM 1683 O O . LEU A 1 212 ? 8.842 -10.898 -5.010 1.00 94.88 212 LEU A O 1
ATOM 1687 N N . ALA A 1 213 ? 7.596 -12.001 -6.523 1.00 93.94 213 ALA A N 1
ATOM 1688 C CA . ALA A 1 213 ? 6.540 -12.373 -5.578 1.00 93.94 213 ALA A CA 1
ATOM 1689 C C . ALA A 1 213 ? 7.109 -13.186 -4.403 1.00 93.94 213 ALA A C 1
ATOM 1691 O O . ALA A 1 213 ? 6.886 -12.853 -3.235 1.00 93.94 213 ALA A O 1
ATOM 1692 N N . GLY A 1 214 ? 7.919 -14.205 -4.718 1.00 93.88 214 GLY A N 1
ATOM 1693 C CA . GLY A 1 214 ? 8.596 -15.041 -3.725 1.00 93.88 214 GLY A CA 1
ATOM 1694 C C . GLY A 1 214 ? 9.576 -14.247 -2.858 1.00 93.88 214 GLY A C 1
ATOM 1695 O O . GLY A 1 214 ? 9.554 -14.362 -1.634 1.00 93.88 214 GLY A O 1
ATOM 1696 N N . VAL A 1 215 ? 10.379 -13.369 -3.470 1.00 94.06 215 VAL A N 1
ATOM 1697 C CA . VAL A 1 215 ? 11.307 -12.488 -2.734 1.00 94.06 215 VAL A CA 1
ATOM 1698 C C . VAL A 1 215 ? 10.560 -11.575 -1.761 1.00 94.06 215 VAL A C 1
ATOM 1700 O O . VAL A 1 215 ? 10.976 -11.429 -0.611 1.00 94.06 215 VAL A O 1
ATOM 1703 N N . VAL A 1 216 ? 9.449 -10.973 -2.193 1.00 93.19 216 VAL A N 1
ATOM 1704 C CA . VAL A 1 216 ? 8.631 -10.100 -1.342 1.00 93.19 216 VAL A CA 1
ATOM 1705 C C . VAL A 1 216 ? 8.007 -10.893 -0.192 1.00 93.19 216 VAL A C 1
ATOM 1707 O O . VAL A 1 216 ? 8.067 -10.434 0.949 1.00 93.19 216 VAL A O 1
ATOM 1710 N N . ALA A 1 217 ? 7.466 -12.091 -0.438 1.00 93.38 217 ALA A N 1
ATOM 1711 C CA . ALA A 1 217 ? 6.918 -12.944 0.621 1.00 93.38 217 ALA A CA 1
ATOM 1712 C C . ALA A 1 217 ? 7.979 -13.338 1.663 1.00 93.38 217 ALA A C 1
ATOM 1714 O O . ALA A 1 217 ? 7.752 -13.207 2.873 1.00 93.38 217 ALA A O 1
ATOM 1715 N N . GLU A 1 218 ? 9.163 -13.761 1.211 1.00 94.69 218 GLU A N 1
ATOM 1716 C CA . GLU A 1 218 ? 10.288 -14.094 2.087 1.00 94.69 218 GLU A CA 1
ATOM 1717 C C . GLU A 1 218 ? 10.732 -12.891 2.925 1.00 94.69 218 GLU A C 1
ATOM 1719 O O . GLU A 1 218 ? 10.955 -13.017 4.133 1.00 94.69 218 GLU A O 1
ATOM 1724 N N . GLU A 1 219 ? 10.812 -11.710 2.314 1.00 92.94 219 GLU A N 1
ATOM 1725 C CA . GLU A 1 219 ? 11.202 -10.476 2.985 1.00 92.94 219 GLU A CA 1
ATOM 1726 C C . GLU A 1 219 ? 10.164 -10.037 4.031 1.00 92.94 219 GLU A C 1
ATOM 1728 O O . GLU A 1 219 ? 10.530 -9.713 5.165 1.00 92.94 219 GLU A O 1
ATOM 1733 N N . LEU A 1 220 ? 8.868 -10.110 3.716 1.00 92.88 220 LEU A N 1
ATOM 1734 C CA . LEU A 1 220 ? 7.778 -9.820 4.657 1.00 92.88 220 LEU A CA 1
ATOM 1735 C C . LEU A 1 220 ? 7.752 -10.810 5.835 1.00 92.88 220 LEU A C 1
ATOM 1737 O O . LEU A 1 220 ? 7.568 -10.418 6.995 1.00 92.88 220 LEU A O 1
ATOM 1741 N N . SER A 1 221 ? 7.998 -12.094 5.570 1.00 94.62 221 SER A N 1
ATOM 1742 C CA . SER A 1 221 ? 8.156 -13.142 6.588 1.00 94.62 221 SER A CA 1
ATOM 1743 C C . SER A 1 221 ? 9.363 -12.864 7.498 1.00 94.62 221 SER A C 1
ATOM 1745 O O . SER A 1 221 ? 9.250 -12.845 8.732 1.00 94.62 221 SER A O 1
ATOM 1747 N N . ARG A 1 222 ? 10.517 -12.532 6.908 1.00 94.75 222 ARG A N 1
ATOM 1748 C CA . ARG A 1 222 ? 11.743 -12.178 7.635 1.00 94.75 222 ARG A CA 1
ATOM 1749 C C . ARG A 1 222 ? 11.541 -10.949 8.518 1.00 94.75 222 ARG A C 1
ATOM 1751 O O . ARG A 1 222 ? 11.908 -10.986 9.697 1.00 94.75 222 ARG A O 1
ATOM 1758 N N . GLN A 1 223 ? 10.934 -9.887 7.986 1.00 93.00 223 GLN A N 1
ATOM 1759 C CA . GLN A 1 223 ? 10.573 -8.695 8.756 1.00 93.00 223 GLN A CA 1
ATOM 1760 C C . GLN A 1 223 ? 9.635 -9.055 9.905 1.00 93.00 223 GLN A C 1
ATOM 1762 O O . GLN A 1 223 ? 9.900 -8.679 11.042 1.00 93.00 223 GLN A O 1
ATOM 1767 N N . SER A 1 224 ? 8.601 -9.863 9.659 1.00 93.38 224 SER A N 1
ATOM 1768 C CA . SER A 1 224 ? 7.668 -10.282 10.709 1.00 93.38 224 SER A CA 1
ATOM 1769 C C . SER A 1 224 ? 8.384 -10.956 11.881 1.00 93.38 224 SER A C 1
ATOM 1771 O O . SER A 1 224 ? 8.127 -10.642 13.044 1.00 93.38 224 SER A O 1
ATOM 1773 N N . GLN A 1 225 ? 9.329 -11.856 11.595 1.00 94.00 225 GLN A N 1
ATOM 1774 C CA . GLN A 1 225 ? 10.105 -12.533 12.631 1.00 94.00 225 GLN A CA 1
ATOM 1775 C C . GLN A 1 225 ? 11.029 -11.572 13.395 1.00 94.00 225 GLN A C 1
ATOM 1777 O O . GLN A 1 225 ? 11.099 -11.633 14.625 1.00 94.00 225 GLN A O 1
ATOM 1782 N N . GLN A 1 226 ? 11.741 -10.697 12.683 1.00 92.94 226 GLN A N 1
ATOM 1783 C CA . GLN A 1 226 ? 12.689 -9.761 13.291 1.00 92.94 226 GLN A CA 1
ATOM 1784 C C . GLN A 1 226 ? 11.987 -8.679 14.113 1.00 92.94 226 GLN A C 1
ATOM 1786 O O . GLN A 1 226 ? 12.411 -8.385 15.224 1.00 92.94 226 GLN A O 1
ATOM 1791 N N . LEU A 1 227 ? 10.898 -8.109 13.606 1.00 92.31 227 LEU A N 1
ATOM 1792 C CA . LEU A 1 227 ? 10.187 -7.012 14.261 1.00 92.31 227 LEU A CA 1
ATOM 1793 C C . LEU A 1 227 ? 9.308 -7.500 15.422 1.00 92.31 227 LEU A C 1
ATOM 1795 O O . LEU A 1 227 ? 9.115 -6.774 16.398 1.00 92.31 227 LEU A O 1
ATOM 1799 N N . SER A 1 228 ? 8.861 -8.761 15.392 1.00 92.88 228 SER A N 1
ATOM 1800 C CA . SER A 1 228 ? 8.182 -9.397 16.531 1.00 92.88 228 SER A CA 1
ATOM 1801 C C . SER A 1 228 ? 9.056 -9.430 17.795 1.00 92.88 228 SER A C 1
ATOM 1803 O O . SER A 1 228 ? 8.548 -9.258 18.901 1.00 92.88 228 SER A O 1
ATOM 1805 N N . SER A 1 229 ? 10.380 -9.594 17.670 1.00 90.38 229 SER A N 1
ATOM 1806 C CA . SER A 1 229 ? 11.284 -9.585 18.836 1.00 90.38 229 SER A CA 1
ATOM 1807 C C . SER A 1 229 ? 11.619 -8.179 19.345 1.00 90.38 229 SER A C 1
ATOM 1809 O O . SER A 1 229 ? 12.054 -8.028 20.486 1.00 90.38 229 SER A O 1
ATOM 1811 N N . LEU A 1 230 ? 11.394 -7.151 18.521 1.00 88.88 230 LEU A N 1
ATOM 1812 C CA . LEU A 1 230 ? 11.645 -5.743 18.841 1.00 88.88 230 LEU A CA 1
ATOM 1813 C C . LEU A 1 230 ? 10.410 -5.020 19.397 1.00 88.88 230 LEU A C 1
ATOM 1815 O O . LEU A 1 230 ? 10.492 -3.842 19.747 1.00 88.88 230 LEU A O 1
ATOM 1819 N N . THR A 1 231 ? 9.269 -5.706 19.465 1.00 91.62 231 THR A N 1
ATOM 1820 C CA . THR A 1 231 ? 7.986 -5.156 19.909 1.00 91.62 231 THR A CA 1
ATOM 1821 C C . THR A 1 231 ? 7.407 -5.968 21.066 1.00 91.62 231 THR A C 1
ATOM 1823 O O . THR A 1 231 ? 7.878 -7.058 21.382 1.00 91.62 231 THR A O 1
ATOM 1826 N N . GLY A 1 232 ? 6.396 -5.419 21.744 1.00 91.12 232 GLY A N 1
ATOM 1827 C CA . GLY A 1 232 ? 5.740 -6.068 22.881 1.00 91.12 232 GLY A CA 1
ATOM 1828 C C . GLY A 1 232 ? 4.220 -6.125 22.745 1.00 91.12 232 GLY A C 1
ATOM 1829 O O . GLY A 1 232 ? 3.610 -5.421 21.938 1.00 91.12 232 GLY A O 1
ATOM 1830 N N . GLY A 1 233 ? 3.594 -6.968 23.568 1.00 93.00 233 GLY A N 1
ATOM 1831 C CA . GLY A 1 233 ? 2.142 -7.022 23.732 1.00 93.00 233 GLY A CA 1
ATOM 1832 C C . GLY A 1 233 ? 1.384 -7.372 22.446 1.00 93.00 233 GLY A C 1
ATOM 1833 O O . GLY A 1 233 ? 1.683 -8.357 21.766 1.00 93.00 233 GLY A O 1
ATOM 1834 N N . LYS A 1 234 ? 0.368 -6.562 22.120 1.00 92.06 234 LYS A N 1
ATOM 1835 C CA . LYS A 1 234 ? -0.504 -6.792 20.958 1.00 92.06 234 LYS A CA 1
ATOM 1836 C C . LYS A 1 234 ? 0.273 -6.736 19.639 1.00 92.06 234 LYS A C 1
ATOM 1838 O O . LYS A 1 234 ? 0.026 -7.561 18.769 1.00 92.06 234 LYS A O 1
ATOM 1843 N N . LEU A 1 235 ? 1.241 -5.827 19.518 1.00 93.25 235 LEU A N 1
ATOM 1844 C CA . LEU A 1 235 ? 1.990 -5.621 18.278 1.00 93.25 235 LEU A CA 1
ATOM 1845 C C . LEU A 1 235 ? 2.901 -6.812 17.945 1.00 93.25 235 LEU A C 1
ATOM 1847 O O . LEU A 1 235 ? 2.915 -7.280 16.809 1.00 93.25 235 LEU A O 1
ATOM 1851 N N . GLN A 1 236 ? 3.565 -7.379 18.956 1.00 94.62 236 GLN A N 1
ATOM 1852 C CA . GLN A 1 236 ? 4.320 -8.629 18.823 1.00 94.62 236 GLN A CA 1
ATOM 1853 C C . GLN A 1 236 ? 3.433 -9.782 18.323 1.00 94.62 236 GLN A C 1
ATOM 1855 O O . GLN A 1 236 ? 3.827 -10.569 17.457 1.00 94.62 236 GLN A O 1
ATOM 1860 N N . SER A 1 237 ? 2.209 -9.875 18.852 1.00 93.88 237 SER A N 1
ATOM 1861 C CA . SER A 1 237 ? 1.232 -10.889 18.433 1.00 93.88 237 SER A CA 1
ATOM 1862 C C . SER A 1 237 ? 0.774 -10.675 16.984 1.00 93.88 237 SER A C 1
ATOM 1864 O O . SER A 1 237 ? 0.641 -11.651 16.241 1.00 93.88 237 SER A O 1
ATOM 1866 N N . SER A 1 238 ? 0.600 -9.419 16.557 1.00 93.75 238 SER A N 1
ATOM 1867 C CA . SER A 1 238 ? 0.281 -9.063 15.169 1.00 93.75 238 SER A CA 1
ATOM 1868 C C . SER A 1 238 ? 1.395 -9.476 14.205 1.00 93.75 238 SER A C 1
ATOM 1870 O O . SER A 1 238 ? 1.118 -10.209 13.261 1.00 93.75 238 SER A O 1
ATOM 1872 N N . TYR A 1 239 ? 2.659 -9.122 14.477 1.00 95.06 239 TYR A N 1
ATOM 1873 C CA . TYR A 1 239 ? 3.793 -9.570 13.651 1.00 95.06 239 TYR A CA 1
ATOM 1874 C C . TYR A 1 239 ? 3.908 -11.098 13.607 1.00 95.06 239 TYR A C 1
ATOM 1876 O O . TYR A 1 239 ? 4.168 -11.687 12.562 1.00 95.06 239 TYR A O 1
ATOM 1884 N N . SER A 1 240 ? 3.670 -11.771 14.734 1.00 94.12 240 SER A N 1
ATOM 1885 C CA . SER A 1 240 ? 3.713 -13.236 14.797 1.00 94.12 240 SER A CA 1
ATOM 1886 C C . SER A 1 240 ? 2.606 -13.896 13.970 1.00 94.12 240 SER A C 1
ATOM 1888 O O . SER A 1 240 ? 2.806 -14.992 13.449 1.00 94.12 240 SER A O 1
ATOM 1890 N N . SER A 1 241 ? 1.446 -13.245 13.854 1.00 93.75 241 SER A N 1
ATOM 1891 C CA . SER A 1 241 ? 0.326 -13.712 13.030 1.00 93.75 241 SER A CA 1
ATOM 1892 C C . SER A 1 241 ? 0.598 -13.455 11.547 1.00 93.75 241 SER A C 1
ATOM 1894 O O . SER A 1 241 ? 0.505 -14.392 10.757 1.00 93.75 241 SER A O 1
ATOM 1896 N N . ALA A 1 242 ? 1.076 -12.255 11.198 1.00 93.88 242 ALA A N 1
ATOM 1897 C CA . ALA A 1 242 ? 1.505 -11.908 9.843 1.00 93.88 242 ALA A CA 1
ATOM 1898 C C . ALA A 1 242 ? 2.585 -12.872 9.312 1.00 93.88 242 ALA A C 1
ATOM 1900 O O . ALA A 1 242 ? 2.469 -13.373 8.200 1.00 93.88 242 ALA A O 1
ATOM 1901 N N . ASN A 1 243 ? 3.562 -13.256 10.145 1.00 95.06 243 ASN A N 1
ATOM 1902 C CA . ASN A 1 243 ? 4.587 -14.242 9.778 1.00 95.06 243 ASN A CA 1
ATOM 1903 C C . ASN A 1 243 ? 3.998 -15.590 9.328 1.00 95.06 243 ASN A C 1
ATOM 1905 O O . ASN A 1 243 ? 4.511 -16.222 8.413 1.00 95.06 243 ASN A O 1
ATOM 1909 N N . LYS A 1 244 ? 2.936 -16.067 9.993 1.00 94.88 244 LYS A N 1
ATOM 1910 C CA . LYS A 1 244 ? 2.296 -17.340 9.623 1.00 94.88 244 LYS A CA 1
ATOM 1911 C C . LYS A 1 244 ? 1.620 -17.245 8.261 1.00 94.88 244 LYS A C 1
ATOM 1913 O O . LYS A 1 244 ? 1.594 -18.237 7.546 1.00 94.88 244 LYS A O 1
ATOM 1918 N N . ILE A 1 245 ? 1.082 -16.071 7.941 1.00 94.00 245 ILE A N 1
ATOM 1919 C CA . ILE A 1 245 ? 0.416 -15.799 6.672 1.00 94.00 245 ILE A CA 1
ATOM 1920 C C . ILE A 1 245 ? 1.459 -15.717 5.563 1.00 94.00 245 ILE A C 1
ATOM 1922 O O . ILE A 1 245 ? 1.374 -16.503 4.632 1.00 94.00 245 ILE A O 1
ATOM 1926 N N . PHE A 1 246 ? 2.505 -14.899 5.720 1.00 94.06 246 PHE A N 1
ATOM 1927 C CA . PHE A 1 246 ? 3.565 -14.766 4.712 1.00 94.06 246 PHE A CA 1
ATOM 1928 C C . PHE A 1 246 ? 4.355 -16.056 4.461 1.00 94.06 246 PHE A C 1
ATOM 1930 O O . PHE A 1 246 ? 4.829 -16.262 3.357 1.00 94.06 246 PHE A O 1
ATOM 1937 N N . LYS A 1 247 ? 4.482 -16.949 5.452 1.00 93.44 247 LYS A N 1
ATOM 1938 C CA . LYS A 1 247 ? 5.082 -18.286 5.259 1.00 93.44 247 LYS A CA 1
ATOM 1939 C C . LYS A 1 247 ? 4.197 -19.278 4.506 1.00 93.44 247 LYS A C 1
ATOM 1941 O O . LYS A 1 247 ? 4.664 -20.367 4.188 1.00 93.44 247 LYS A O 1
ATOM 1946 N N . ALA A 1 248 ? 2.917 -18.959 4.363 1.00 92.56 248 ALA A N 1
ATOM 1947 C CA . ALA A 1 248 ? 1.928 -19.784 3.684 1.00 92.56 248 ALA A CA 1
ATOM 1948 C C . ALA A 1 248 ? 1.538 -19.210 2.312 1.00 92.56 248 ALA A C 1
ATOM 1950 O O . ALA A 1 248 ? 0.581 -19.712 1.725 1.00 92.56 248 ALA A O 1
ATOM 1951 N N . LEU A 1 249 ? 2.222 -18.149 1.872 1.00 90.00 249 LEU A N 1
ATOM 1952 C CA . LEU A 1 249 ? 2.246 -17.669 0.492 1.00 90.00 249 LEU A CA 1
ATOM 1953 C C . LEU A 1 249 ? 3.355 -18.416 -0.250 1.00 90.00 249 LEU A C 1
ATOM 1955 O O . LEU A 1 249 ? 3.119 -18.769 -1.419 1.00 90.00 249 LEU A O 1
#